Protein AF-A0A5A8DKM3-F1 (afdb_monomer_lite)

Organism: Cafeteria roenbergensis (NCBI:txid33653)

InterPro domains:
  IPR009044 ssDNA-binding transcriptional regulator [G3DSA:2.30.31.10] (1-176)

Foldseek 3Di:
DPDDFDWDDWDWDAFPVQQKIKIKTKGFFDKDWDDDDPPDPDDDIEIDRPGFIWIKIKMFHWDQDPVGTDTDPVPIFIDTGGLVNLVCLLPDDLQDKDKDWDFDDDPVPPDDDDDRQIWMWIWHQDPPPQSWIWTWTDRNPDDIDIGTAHPVRSVVVSVVSVVCNCRRRVVVVVVDPPPDDPDDDDHDDD

Radius of gyration: 20.38 Å; chains: 1; bounding box: 52×37×62 Å

Sequence (190 aa):
MSSEPQNFSAYSIRDTANRSIVQMTVEAPAFAPTPFSKDNGDGPSSIKVSRAGFVQLRIFPVVDTEAGPRADYAVRRNARLYADNIGLIATTPEDEALELKWRVRNPASQGDAGEAVVGRLVMSPSNAGDGTVDMTIDDGTGEALTANIAPHQLFVMKHIMYSALPHITGLGSIFSPPSMGSGSAGFHIA

Structure (mmCIF, N/CA/C/O backbone):
data_AF-A0A5A8DKM3-F1
#
_entry.id   AF-A0A5A8DKM3-F1
#
loop_
_atom_site.group_PDB
_atom_site.id
_atom_site.type_symbol
_atom_site.label_atom_id
_atom_site.label_alt_id
_atom_site.label_comp_id
_atom_site.label_asym_id
_atom_site.label_entity_id
_atom_site.label_seq_id
_atom_site.pdbx_PDB_ins_code
_atom_site.Cartn_x
_atom_site.Cartn_y
_atom_site.Cartn_z
_atom_site.occupancy
_atom_site.B_iso_or_equiv
_atom_site.auth_seq_id
_atom_site.auth_comp_id
_atom_site.auth_asym_id
_atom_site.auth_atom_id
_atom_site.pdbx_PDB_model_num
ATOM 1 N N . MET A 1 1 ? 22.388 -18.444 -11.424 1.00 33.22 1 MET A N 1
ATOM 2 C CA . MET A 1 1 ? 22.354 -17.831 -10.080 1.00 33.22 1 MET A CA 1
ATOM 3 C C . MET A 1 1 ? 21.007 -17.146 -9.941 1.00 33.22 1 MET A C 1
ATOM 5 O O . MET A 1 1 ? 20.735 -16.237 -10.710 1.00 33.22 1 MET A O 1
ATOM 9 N N . SER A 1 2 ? 20.130 -17.657 -9.075 1.00 28.47 2 SER A N 1
ATOM 10 C CA . SER A 1 2 ? 18.842 -17.021 -8.779 1.00 28.47 2 SER A CA 1
ATOM 11 C C . SER A 1 2 ? 19.124 -15.815 -7.890 1.00 28.47 2 SER A C 1
ATOM 13 O O . SER A 1 2 ? 19.421 -15.989 -6.713 1.00 28.47 2 SER A O 1
ATOM 15 N N . SER A 1 3 ? 19.135 -14.609 -8.457 1.00 37.47 3 SER A N 1
ATOM 16 C CA . SER A 1 3 ? 19.186 -13.382 -7.666 1.00 37.47 3 SER A CA 1
ATOM 17 C C . SER A 1 3 ? 17.820 -13.206 -7.013 1.00 37.47 3 SER A C 1
ATOM 19 O O . SER A 1 3 ? 16.865 -12.806 -7.682 1.00 37.47 3 SER A O 1
ATOM 21 N N . GLU A 1 4 ? 17.708 -13.558 -5.733 1.00 36.25 4 GLU A N 1
ATOM 22 C CA . GLU A 1 4 ? 16.546 -13.166 -4.941 1.00 36.25 4 GLU A CA 1
ATOM 23 C C . GLU A 1 4 ? 16.351 -11.646 -5.073 1.00 36.25 4 GLU A C 1
ATOM 25 O O . GLU A 1 4 ? 17.340 -10.901 -5.043 1.00 36.25 4 GLU A O 1
ATOM 30 N N . PRO A 1 5 ? 15.112 -11.166 -5.276 1.00 42.59 5 PRO A N 1
ATOM 31 C CA . PRO A 1 5 ? 14.850 -9.739 -5.332 1.00 42.59 5 PRO A CA 1
ATOM 32 C C . PRO A 1 5 ? 15.329 -9.106 -4.022 1.00 42.59 5 PRO A C 1
ATOM 34 O O . PRO A 1 5 ? 14.852 -9.448 -2.940 1.00 42.59 5 PRO A O 1
ATOM 37 N N . GLN A 1 6 ? 16.307 -8.203 -4.122 1.00 46.31 6 GLN A N 1
ATOM 38 C CA . GLN A 1 6 ? 16.766 -7.409 -2.989 1.00 46.31 6 GLN A CA 1
ATOM 39 C C . GLN A 1 6 ? 15.586 -6.551 -2.525 1.00 46.31 6 GLN A C 1
ATOM 41 O O . GLN A 1 6 ? 15.208 -5.591 -3.195 1.00 46.31 6 GLN A O 1
ATOM 46 N N . ASN A 1 7 ? 14.961 -6.937 -1.413 1.00 47.50 7 ASN A N 1
ATOM 47 C CA . ASN A 1 7 ? 13.926 -6.137 -0.772 1.00 47.50 7 ASN A CA 1
ATOM 48 C C . ASN A 1 7 ? 14.597 -4.895 -0.182 1.00 47.50 7 ASN A C 1
ATOM 50 O O . ASN A 1 7 ? 15.247 -4.966 0.862 1.00 47.50 7 ASN A O 1
ATOM 54 N N . PHE A 1 8 ? 14.450 -3.760 -0.857 1.00 48.62 8 PHE A N 1
ATOM 55 C CA . PHE A 1 8 ? 14.881 -2.476 -0.328 1.00 48.62 8 PHE A CA 1
ATOM 56 C C . PHE A 1 8 ? 13.777 -1.962 0.604 1.00 48.62 8 PHE A C 1
ATOM 58 O O . PHE A 1 8 ? 12.649 -1.730 0.179 1.00 48.62 8 PHE A O 1
ATOM 65 N N . SER A 1 9 ? 14.113 -1.824 1.888 1.00 54.72 9 SER A N 1
ATOM 66 C CA . SER A 1 9 ? 13.314 -1.170 2.935 1.00 54.72 9 SER A CA 1
ATOM 67 C C . SER A 1 9 ? 11.958 -1.819 3.258 1.00 54.72 9 SER A C 1
ATOM 69 O O . SER A 1 9 ? 10.992 -1.723 2.505 1.00 54.72 9 SER A O 1
ATOM 71 N N . ALA A 1 10 ? 11.862 -2.429 4.445 1.00 65.56 10 ALA A N 1
ATOM 72 C CA . ALA A 1 10 ? 10.592 -2.834 5.042 1.00 65.56 10 ALA A CA 1
ATOM 73 C C . ALA A 1 10 ? 10.141 -1.773 6.058 1.00 65.56 10 ALA A C 1
ATOM 75 O O . ALA A 1 10 ? 10.788 -1.587 7.085 1.00 65.56 10 ALA A O 1
ATOM 76 N N . TYR A 1 11 ? 9.037 -1.083 5.775 1.00 78.94 11 TYR A N 1
ATOM 77 C CA . TYR A 1 11 ? 8.369 -0.192 6.730 1.00 78.94 11 TYR A CA 1
ATOM 78 C C . TYR A 1 11 ? 7.122 -0.886 7.275 1.00 78.94 11 TYR A C 1
ATOM 80 O O . TYR A 1 11 ? 6.398 -1.521 6.508 1.00 78.94 11 TYR A O 1
ATOM 88 N N . SER A 1 12 ? 6.894 -0.799 8.588 1.00 84.94 12 SER A N 1
ATOM 89 C CA . SER A 1 12 ? 5.784 -1.471 9.265 1.00 84.94 12 SER A CA 1
ATOM 90 C C . SER A 1 12 ? 5.036 -0.506 10.178 1.00 84.94 12 SER A C 1
ATOM 92 O O . SER A 1 12 ? 5.645 0.135 11.031 1.00 84.94 12 SER A O 1
ATOM 94 N N . ILE A 1 13 ? 3.714 -0.471 10.048 1.00 85.31 13 ILE A N 1
ATOM 95 C CA . ILE A 1 13 ? 2.791 0.235 10.941 1.00 85.31 13 ILE A CA 1
ATOM 96 C C . ILE A 1 13 ? 1.980 -0.803 11.698 1.00 85.31 13 ILE A C 1
ATOM 98 O O . ILE A 1 13 ? 1.520 -1.774 11.102 1.00 85.31 13 ILE A O 1
ATOM 102 N N . ARG A 1 14 ? 1.779 -0.592 12.998 1.00 84.94 14 ARG A N 1
ATOM 103 C CA . ARG A 1 14 ? 0.827 -1.367 13.791 1.00 84.94 14 ARG A CA 1
ATOM 104 C C . ARG A 1 14 ? -0.401 -0.509 14.070 1.00 84.94 14 ARG A C 1
ATOM 106 O O . ARG A 1 14 ? -0.274 0.526 14.715 1.00 84.94 14 ARG A O 1
ATOM 113 N N . ASP A 1 15 ? -1.555 -0.973 13.618 1.00 85.94 15 ASP A N 1
ATOM 114 C CA . ASP A 1 15 ? -2.859 -0.426 13.964 1.00 85.94 15 ASP A CA 1
ATOM 115 C C . ASP A 1 15 ? -3.439 -1.248 15.121 1.00 85.94 15 ASP A C 1
ATOM 117 O O . ASP A 1 15 ? -3.783 -2.426 14.988 1.00 85.94 15 ASP A O 1
ATOM 121 N N . THR A 1 16 ? -3.501 -0.631 16.297 1.00 81.06 16 THR A N 1
ATOM 122 C CA . THR A 1 16 ? -4.059 -1.269 17.489 1.00 81.06 16 THR A CA 1
ATOM 123 C C . THR A 1 16 ? -5.583 -1.325 17.473 1.00 81.06 16 THR A C 1
ATOM 125 O O . THR A 1 16 ? -6.133 -2.208 18.125 1.00 81.06 16 THR A O 1
ATOM 128 N N . ALA A 1 17 ? -6.257 -0.423 16.751 1.00 82.19 17 ALA A N 1
ATOM 129 C CA . ALA A 1 17 ? -7.715 -0.340 16.724 1.00 82.19 17 ALA A CA 1
ATOM 130 C C . ALA A 1 17 ? -8.316 -1.490 15.906 1.00 82.19 17 ALA A C 1
ATOM 132 O O . ALA A 1 17 ? -9.119 -2.252 16.440 1.00 82.19 17 ALA A O 1
ATOM 133 N N . ASN A 1 18 ? -7.852 -1.701 14.669 1.00 82.19 18 ASN A N 1
ATOM 134 C CA . ASN A 1 18 ? -8.305 -2.843 13.859 1.00 82.19 18 ASN A CA 1
ATOM 135 C C . ASN A 1 18 ? -7.478 -4.108 14.060 1.00 82.19 18 ASN A C 1
ATOM 137 O O . ASN A 1 18 ? -7.676 -5.092 13.346 1.00 82.19 18 ASN A O 1
ATOM 141 N N . ARG A 1 19 ? -6.528 -4.093 15.004 1.00 89.75 19 ARG A N 1
ATOM 142 C CA . ARG A 1 19 ? -5.602 -5.204 15.237 1.00 89.75 19 ARG A CA 1
ATOM 143 C C . ARG A 1 19 ? -4.949 -5.650 13.926 1.00 89.75 19 ARG A C 1
ATOM 145 O O . ARG A 1 19 ? -5.007 -6.824 13.567 1.00 89.75 19 ARG A O 1
ATOM 152 N N . SER A 1 20 ? -4.326 -4.722 13.210 1.00 90.88 20 SER A N 1
ATOM 153 C CA . SER A 1 20 ? -3.687 -5.007 11.928 1.00 90.88 20 SER A CA 1
ATOM 154 C C . SER A 1 20 ? -2.266 -4.454 11.861 1.00 90.88 20 SER A C 1
ATOM 156 O O . SER A 1 20 ? -1.841 -3.611 12.654 1.00 90.88 20 SER A O 1
ATOM 158 N N . ILE A 1 21 ? -1.469 -5.009 10.953 1.00 90.69 21 ILE A N 1
ATOM 159 C CA . ILE A 1 21 ? -0.126 -4.528 10.638 1.00 90.69 21 ILE A CA 1
ATOM 160 C C . ILE A 1 21 ? -0.078 -4.226 9.150 1.00 90.69 21 ILE A C 1
ATOM 162 O O . ILE A 1 21 ? -0.395 -5.091 8.335 1.00 90.69 21 ILE A O 1
ATOM 166 N N . VAL A 1 22 ? 0.360 -3.021 8.800 1.00 91.44 22 VAL A N 1
ATOM 167 C CA . VAL A 1 22 ? 0.645 -2.646 7.415 1.00 91.44 22 VAL A CA 1
ATOM 168 C C . VAL A 1 22 ? 2.136 -2.750 7.184 1.00 91.44 22 VAL A C 1
ATOM 170 O O . VAL A 1 22 ? 2.914 -2.122 7.895 1.00 91.44 22 VAL A O 1
ATOM 173 N N . GLN A 1 23 ? 2.538 -3.520 6.182 1.00 92.12 23 GLN A N 1
ATOM 174 C CA . GLN A 1 23 ? 3.922 -3.621 5.748 1.00 92.12 23 GLN A CA 1
ATOM 175 C C . GLN A 1 23 ? 4.065 -3.111 4.321 1.00 92.12 23 GLN A C 1
ATOM 177 O O . GLN A 1 23 ? 3.286 -3.466 3.439 1.00 92.12 23 GLN A O 1
ATOM 182 N N . MET A 1 24 ? 5.121 -2.346 4.083 1.00 92.31 24 MET A N 1
ATOM 183 C CA . MET A 1 24 ? 5.514 -1.874 2.765 1.00 92.31 24 MET A CA 1
ATOM 184 C C . MET A 1 24 ? 6.911 -2.386 2.423 1.00 92.31 24 MET A C 1
ATOM 186 O O . MET A 1 24 ? 7.816 -2.275 3.248 1.00 92.31 24 MET A O 1
ATOM 190 N N . THR A 1 25 ? 7.086 -2.940 1.224 1.00 90.50 25 THR A N 1
ATOM 191 C CA . THR A 1 25 ? 8.388 -3.393 0.697 1.00 90.50 25 THR A CA 1
ATOM 192 C C . THR A 1 25 ? 8.584 -2.919 -0.737 1.00 90.50 25 THR A C 1
ATOM 194 O O . THR A 1 25 ? 7.642 -3.011 -1.524 1.00 90.50 25 THR A O 1
ATOM 197 N N . VAL A 1 26 ? 9.786 -2.468 -1.101 1.00 86.06 26 VAL A N 1
ATOM 198 C CA . VAL A 1 26 ? 10.112 -2.057 -2.477 1.00 86.06 26 VAL A CA 1
ATOM 199 C C . VAL A 1 26 ? 10.776 -3.208 -3.231 1.00 86.06 26 VAL A C 1
ATOM 201 O O . VAL A 1 26 ? 11.785 -3.753 -2.781 1.00 86.06 26 VAL A O 1
ATOM 204 N N . GLU A 1 27 ? 10.227 -3.552 -4.395 1.00 86.06 27 GLU A N 1
ATOM 205 C CA . GLU A 1 27 ? 10.804 -4.522 -5.323 1.00 86.06 27 GLU A CA 1
ATOM 206 C C . GLU A 1 27 ? 11.471 -3.794 -6.495 1.00 86.06 27 GLU A C 1
ATOM 208 O O . GLU A 1 27 ? 10.841 -3.001 -7.201 1.00 86.06 27 GLU A O 1
ATOM 213 N N . ALA A 1 28 ? 12.759 -4.070 -6.697 1.00 77.69 28 ALA A N 1
ATOM 214 C CA . ALA A 1 28 ? 13.549 -3.499 -7.780 1.00 77.69 28 ALA A CA 1
ATOM 215 C C . ALA A 1 28 ? 13.095 -4.013 -9.166 1.00 77.69 28 ALA A C 1
ATOM 217 O O . ALA A 1 28 ? 12.565 -5.126 -9.284 1.00 77.69 28 ALA A O 1
ATOM 218 N N . PRO A 1 29 ? 13.324 -3.234 -10.238 1.00 79.38 29 PRO A N 1
ATOM 219 C CA . PRO A 1 29 ? 13.073 -3.684 -11.598 1.00 79.38 29 PRO A CA 1
ATOM 220 C C . PRO A 1 29 ? 13.967 -4.874 -11.950 1.00 79.38 29 PRO A C 1
ATOM 222 O O . PRO A 1 29 ? 15.092 -5.005 -11.466 1.00 79.38 29 PRO A O 1
ATOM 225 N N . ALA A 1 30 ? 13.464 -5.738 -12.829 1.00 76.62 30 ALA A N 1
ATOM 226 C CA . ALA A 1 30 ? 14.282 -6.780 -13.432 1.00 76.62 30 ALA A CA 1
ATOM 227 C C . ALA A 1 30 ? 14.951 -6.233 -14.697 1.00 76.62 30 ALA A C 1
ATOM 229 O O . ALA A 1 30 ? 14.329 -5.512 -15.481 1.00 76.62 30 ALA A O 1
ATOM 230 N N . PHE A 1 31 ? 16.207 -6.615 -14.908 1.00 71.81 31 PHE A N 1
ATOM 231 C CA . PHE A 1 31 ? 16.991 -6.251 -16.082 1.00 71.81 31 PHE A CA 1
ATOM 232 C C . PHE A 1 31 ? 17.330 -7.508 -16.877 1.00 71.81 31 PHE A C 1
ATOM 234 O O . PHE A 1 31 ? 17.664 -8.540 -16.295 1.00 71.81 31 PHE A O 1
ATOM 241 N N . ALA A 1 32 ? 17.248 -7.428 -18.202 1.00 68.31 32 ALA A N 1
ATOM 242 C CA . ALA A 1 32 ? 17.682 -8.499 -19.089 1.00 68.31 32 ALA A CA 1
ATOM 243 C C . ALA A 1 32 ? 18.785 -7.995 -20.032 1.00 68.31 32 ALA A C 1
ATOM 245 O O . ALA A 1 32 ? 18.692 -6.868 -20.539 1.00 68.31 32 ALA A O 1
ATOM 246 N N . PRO A 1 33 ? 19.818 -8.814 -20.296 1.00 61.59 33 PRO A N 1
ATOM 247 C CA . PRO A 1 33 ? 20.769 -8.517 -21.353 1.00 61.59 33 PRO A CA 1
ATOM 248 C C . PRO A 1 33 ? 20.050 -8.569 -22.704 1.00 61.59 33 PRO A C 1
ATOM 250 O O . PRO A 1 33 ? 19.247 -9.470 -22.958 1.00 61.59 33 PRO A O 1
ATOM 253 N N . THR A 1 34 ? 20.346 -7.619 -23.588 1.00 60.22 34 THR A N 1
ATOM 254 C CA . THR A 1 34 ? 19.953 -7.762 -24.995 1.00 60.22 34 THR A CA 1
ATOM 255 C C . THR A 1 34 ? 20.937 -8.692 -25.703 1.00 60.22 34 THR A C 1
ATOM 257 O O . THR A 1 34 ? 22.146 -8.489 -25.575 1.00 60.22 34 THR A O 1
ATOM 260 N N . PRO A 1 35 ? 20.462 -9.737 -26.411 1.00 54.72 35 PRO A N 1
ATOM 261 C CA . PRO A 1 35 ? 21.358 -10.626 -27.133 1.00 54.72 35 PRO A CA 1
ATOM 262 C C . PRO A 1 35 ? 22.114 -9.860 -28.222 1.00 54.72 35 PRO A C 1
ATOM 264 O O . PRO A 1 35 ? 21.546 -9.008 -28.905 1.00 54.72 35 PRO A O 1
ATOM 267 N N . PHE A 1 36 ? 23.395 -10.192 -28.385 1.00 56.53 36 PHE A N 1
ATOM 268 C CA . PHE A 1 36 ? 24.223 -9.702 -29.482 1.00 56.53 36 PHE A CA 1
ATOM 269 C C . PHE A 1 36 ? 23.590 -10.095 -30.822 1.00 56.53 36 PHE A C 1
ATOM 271 O O . PHE A 1 36 ? 23.374 -11.282 -31.077 1.00 56.53 36 PHE A O 1
ATOM 278 N N . SER A 1 37 ? 23.333 -9.120 -31.693 1.00 48.59 37 SER A N 1
ATOM 279 C CA . SER A 1 37 ? 23.155 -9.410 -33.115 1.00 48.59 37 SER A CA 1
ATOM 280 C C . SER A 1 37 ? 24.543 -9.510 -33.741 1.00 48.59 37 SER A C 1
ATOM 282 O O . SER A 1 37 ? 25.290 -8.537 -33.720 1.00 48.59 37 SER A O 1
ATOM 284 N N . LYS A 1 38 ? 24.905 -10.685 -34.268 1.00 50.66 38 LYS A N 1
ATOM 285 C CA . LYS A 1 38 ? 26.189 -10.902 -34.960 1.00 50.66 38 LYS A CA 1
ATOM 286 C C . LYS A 1 38 ? 26.267 -10.206 -36.326 1.00 50.66 38 LYS A C 1
ATOM 288 O O . LYS A 1 38 ? 27.343 -10.176 -36.912 1.00 50.66 38 LYS A O 1
ATOM 293 N N . ASP A 1 39 ? 25.161 -9.644 -36.811 1.00 55.00 39 ASP A N 1
ATOM 294 C CA . ASP A 1 39 ? 25.061 -9.158 -38.190 1.00 55.00 39 ASP A CA 1
ATOM 295 C C . ASP A 1 39 ? 25.481 -7.687 -38.364 1.00 55.00 39 ASP A C 1
ATOM 297 O O . ASP A 1 39 ? 25.683 -7.247 -39.491 1.00 55.00 39 ASP A O 1
ATOM 301 N N . ASN A 1 40 ? 25.682 -6.933 -37.276 1.00 45.06 40 ASN A N 1
ATOM 302 C CA . ASN A 1 40 ? 26.147 -5.542 -37.313 1.00 45.06 40 ASN A CA 1
ATOM 303 C C . ASN A 1 40 ? 27.328 -5.382 -36.345 1.00 45.06 40 ASN A C 1
ATOM 305 O O . ASN A 1 40 ? 27.134 -5.497 -35.139 1.00 45.06 40 ASN A O 1
ATOM 309 N N . GLY A 1 41 ? 28.531 -5.157 -36.885 1.00 45.66 41 GLY A N 1
ATOM 310 C CA . GLY A 1 41 ? 29.814 -5.165 -36.172 1.00 45.66 41 GLY A CA 1
ATOM 311 C C . GLY A 1 41 ? 29.818 -4.535 -34.772 1.00 45.66 41 GLY A C 1
ATOM 312 O O . GLY A 1 41 ? 29.208 -3.493 -34.550 1.00 45.66 41 GLY A O 1
ATOM 313 N N . ASP A 1 42 ? 30.520 -5.215 -33.861 1.00 50.41 42 ASP A N 1
ATOM 314 C CA . ASP A 1 42 ? 30.843 -4.879 -32.466 1.00 50.41 42 ASP A CA 1
ATOM 315 C C . ASP A 1 42 ? 30.286 -3.544 -31.933 1.00 50.41 42 ASP A C 1
ATOM 317 O O . ASP A 1 42 ? 30.967 -2.518 -31.885 1.00 50.41 42 ASP A O 1
ATOM 321 N N . GLY A 1 43 ? 29.035 -3.589 -31.466 1.00 49.62 43 GLY A N 1
ATOM 322 C CA . GLY A 1 43 ? 28.437 -2.581 -30.590 1.00 49.62 43 GLY A CA 1
ATOM 323 C C . GLY A 1 43 ? 28.354 -3.083 -29.140 1.00 49.62 43 GLY A C 1
ATOM 324 O O . GLY A 1 43 ? 28.241 -4.292 -28.916 1.00 49.62 43 GLY A O 1
ATOM 325 N N . PRO A 1 44 ? 28.403 -2.193 -28.130 1.00 50.50 44 PRO A N 1
ATOM 326 C CA . PRO A 1 44 ? 28.363 -2.605 -26.730 1.00 50.50 44 PRO A CA 1
ATOM 327 C C . PRO A 1 44 ? 27.030 -3.280 -26.372 1.00 50.50 44 PRO A C 1
ATOM 329 O O . PRO A 1 44 ? 25.959 -2.855 -26.807 1.00 50.50 44 PRO A O 1
ATOM 332 N N . SER A 1 45 ? 27.087 -4.318 -25.533 1.00 55.34 45 SER A N 1
ATOM 333 C CA . SER A 1 45 ? 25.901 -4.975 -24.975 1.00 55.34 45 SER A CA 1
ATOM 334 C C . SER A 1 45 ? 25.040 -3.968 -24.206 1.00 55.34 45 SER A C 1
ATOM 336 O O . SER A 1 45 ? 25.529 -3.353 -23.258 1.00 55.34 45 SER A O 1
ATOM 338 N N . SER A 1 46 ? 23.762 -3.821 -24.572 1.00 63.66 46 SER A N 1
ATOM 339 C CA . SER A 1 46 ? 22.826 -2.958 -23.838 1.00 63.66 46 SER A CA 1
ATOM 340 C C . SER A 1 46 ? 22.019 -3.754 -22.804 1.00 63.66 46 SER A C 1
ATOM 342 O O . SER A 1 46 ? 21.684 -4.928 -23.011 1.00 63.66 46 SER A O 1
ATOM 344 N N . ILE A 1 47 ? 21.694 -3.118 -21.680 1.00 64.81 47 ILE A N 1
ATOM 345 C CA . ILE A 1 47 ? 20.811 -3.670 -20.649 1.00 64.81 47 ILE A CA 1
ATOM 346 C C . ILE A 1 47 ? 19.451 -2.988 -20.795 1.00 64.81 47 ILE A C 1
ATOM 348 O O . ILE A 1 47 ? 19.378 -1.761 -20.828 1.00 64.81 47 ILE A O 1
ATOM 352 N N . LYS A 1 48 ? 18.373 -3.775 -20.868 1.00 69.81 48 LYS A N 1
ATOM 353 C CA . LYS A 1 48 ? 16.999 -3.255 -20.896 1.00 69.81 48 LYS A CA 1
ATOM 354 C C . LYS A 1 48 ? 16.253 -3.659 -19.632 1.00 69.81 48 LYS A C 1
ATOM 356 O O . LYS A 1 48 ? 16.431 -4.768 -19.125 1.00 69.81 48 LYS A O 1
ATOM 361 N N . VAL A 1 49 ? 15.392 -2.768 -19.145 1.00 69.50 49 VAL A N 1
ATOM 362 C CA . VAL A 1 49 ? 14.420 -3.101 -18.098 1.00 69.50 49 VAL A CA 1
ATOM 363 C C . VAL A 1 49 ? 13.444 -4.121 -18.686 1.00 69.50 49 VAL A C 1
ATOM 365 O O . VAL A 1 49 ? 12.728 -3.822 -19.637 1.00 69.50 49 VAL A O 1
ATOM 368 N N . SER A 1 50 ? 13.442 -5.342 -18.156 1.00 76.56 50 SER A N 1
ATOM 369 C CA . SER A 1 50 ? 12.555 -6.426 -18.597 1.00 76.56 50 SER A CA 1
ATOM 370 C C . SER A 1 50 ? 11.238 -6.451 -17.824 1.00 76.56 50 SER A C 1
ATOM 372 O O . SER A 1 50 ? 10.242 -6.983 -18.312 1.00 76.56 50 SER A O 1
ATOM 374 N N . ARG A 1 51 ? 11.221 -5.860 -16.624 1.00 81.06 51 ARG A N 1
ATOM 375 C CA . ARG A 1 51 ? 10.027 -5.675 -15.796 1.00 81.06 51 ARG A CA 1
ATOM 376 C C . ARG A 1 51 ? 10.230 -4.479 -14.871 1.00 81.06 51 ARG A C 1
ATOM 378 O O . ARG A 1 51 ? 11.252 -4.413 -14.191 1.00 81.06 51 ARG A O 1
ATOM 385 N N . ALA A 1 52 ? 9.247 -3.584 -14.807 1.00 81.19 52 ALA A N 1
ATOM 386 C CA . ALA A 1 52 ? 9.243 -2.501 -13.828 1.00 81.19 52 ALA A CA 1
ATOM 387 C C . ALA A 1 52 ? 9.223 -3.051 -12.391 1.00 81.19 52 ALA A C 1
ATOM 389 O O . ALA A 1 52 ? 8.616 -4.092 -12.118 1.00 81.19 52 ALA A O 1
ATOM 390 N N . GLY A 1 53 ? 9.881 -2.343 -11.477 1.00 88.00 53 GLY A N 1
ATOM 391 C CA . GLY A 1 53 ? 9.729 -2.573 -10.047 1.00 88.00 53 GLY A CA 1
ATOM 392 C C . GLY A 1 53 ? 8.358 -2.110 -9.553 1.00 88.00 53 GLY A C 1
ATOM 393 O O . GLY A 1 53 ? 7.568 -1.530 -10.301 1.00 88.00 53 GLY A O 1
ATOM 394 N N . PHE A 1 54 ? 8.078 -2.342 -8.278 1.00 91.00 54 PHE A N 1
ATOM 395 C CA . PHE A 1 54 ? 6.845 -1.889 -7.635 1.00 91.00 54 PHE A CA 1
ATOM 396 C C . PHE A 1 54 ? 7.027 -1.767 -6.124 1.00 91.00 54 PHE A C 1
ATOM 398 O O . PHE A 1 54 ? 7.958 -2.322 -5.541 1.00 91.00 54 PHE A O 1
ATOM 405 N N . VAL A 1 55 ? 6.102 -1.070 -5.474 1.00 91.44 55 VAL A N 1
ATOM 406 C CA . VAL A 1 55 ? 5.947 -1.098 -4.019 1.00 91.44 55 VAL A CA 1
ATOM 407 C C . VAL A 1 55 ? 4.862 -2.111 -3.674 1.00 91.44 55 VAL A C 1
ATOM 409 O O . VAL A 1 55 ? 3.749 -2.032 -4.185 1.00 91.44 55 VAL A O 1
ATOM 412 N N . GLN A 1 56 ? 5.164 -3.079 -2.814 1.00 92.56 56 GLN A N 1
ATOM 413 C CA . GLN A 1 56 ? 4.165 -4.002 -2.287 1.00 92.56 56 GLN A CA 1
ATOM 414 C C . GLN A 1 56 ? 3.684 -3.528 -0.921 1.00 92.56 56 GLN A C 1
ATOM 416 O O . GLN A 1 56 ? 4.463 -3.502 0.032 1.00 92.56 56 GLN A O 1
ATOM 421 N N . LEU A 1 57 ? 2.394 -3.220 -0.831 1.00 93.56 57 LEU A N 1
ATOM 422 C CA . LEU A 1 57 ? 1.685 -3.045 0.429 1.00 93.56 57 LEU A CA 1
ATOM 423 C C . LEU A 1 57 ? 1.050 -4.364 0.851 1.00 93.56 57 LEU A C 1
ATOM 425 O O . LEU A 1 57 ? 0.524 -5.110 0.019 1.00 93.56 57 LEU A O 1
ATOM 429 N N . ARG A 1 58 ? 1.103 -4.650 2.149 1.00 93.81 58 ARG A N 1
ATOM 430 C CA . ARG A 1 58 ? 0.473 -5.818 2.756 1.00 93.81 58 ARG A CA 1
ATOM 431 C C . ARG A 1 58 ? -0.231 -5.419 4.039 1.00 93.81 58 ARG A C 1
ATOM 433 O O . ARG A 1 58 ? 0.384 -4.745 4.859 1.00 93.81 58 ARG A O 1
ATOM 440 N N . ILE A 1 59 ? -1.465 -5.871 4.226 1.00 94.94 59 ILE A N 1
ATOM 441 C CA . ILE A 1 59 ? -2.157 -5.790 5.517 1.00 94.94 59 ILE A CA 1
ATOM 442 C C . ILE A 1 59 ? -2.232 -7.199 6.098 1.00 94.94 59 ILE A C 1
ATOM 444 O O . ILE A 1 59 ? -2.597 -8.144 5.397 1.00 94.94 59 ILE A O 1
ATOM 448 N N . PHE A 1 60 ? -1.861 -7.329 7.368 1.00 93.81 60 PHE A N 1
ATOM 449 C CA . PHE A 1 60 ? -1.934 -8.559 8.151 1.00 93.81 60 PHE A CA 1
ATOM 450 C C . PHE A 1 60 ? -2.893 -8.361 9.322 1.00 93.81 60 PHE A C 1
ATOM 452 O O . PHE A 1 60 ? -2.758 -7.350 10.016 1.00 93.81 60 PHE A O 1
ATOM 459 N N . PRO A 1 61 ? -3.798 -9.307 9.611 1.00 93.62 61 PRO A N 1
ATOM 460 C CA . PRO A 1 61 ? -4.504 -9.306 10.881 1.00 93.62 61 PRO A CA 1
ATOM 461 C C . PRO A 1 61 ? -3.552 -9.718 12.014 1.00 93.62 61 PRO A C 1
ATOM 463 O O . PRO A 1 61 ? -2.558 -10.417 11.800 1.00 93.62 61 PRO A O 1
ATOM 466 N N . VAL A 1 62 ? -3.837 -9.267 13.233 1.00 92.25 62 VAL A N 1
ATOM 467 C CA . VAL A 1 62 ? -3.060 -9.578 14.436 1.00 92.25 62 VAL A CA 1
ATOM 468 C C . VAL A 1 62 ? -3.815 -10.592 15.279 1.00 92.25 62 VAL A C 1
ATOM 470 O O . VAL A 1 62 ? -4.841 -10.278 15.887 1.00 92.25 62 VAL A O 1
ATOM 473 N N . VAL A 1 63 ? -3.245 -11.786 15.384 1.00 92.12 63 VAL A N 1
ATOM 474 C CA . VAL A 1 63 ? -3.754 -12.890 16.199 1.00 92.12 63 VAL A CA 1
ATOM 475 C C . VAL A 1 63 ? -3.042 -12.946 17.544 1.00 92.12 63 VAL A C 1
ATOM 477 O O . VAL A 1 63 ? -1.852 -12.637 17.653 1.00 92.12 63 VAL A O 1
ATOM 480 N N . ASP A 1 64 ? -3.777 -13.341 18.578 1.00 90.62 64 ASP A N 1
ATOM 481 C CA . ASP A 1 64 ? -3.203 -13.590 19.895 1.00 90.62 64 ASP A CA 1
ATOM 482 C C . ASP A 1 64 ? -2.554 -14.973 19.910 1.00 90.62 64 ASP A C 1
ATOM 484 O O . ASP A 1 64 ? -3.168 -15.976 19.555 1.00 90.62 64 ASP A O 1
ATOM 488 N N . THR A 1 65 ? -1.287 -15.016 20.309 1.00 87.12 65 THR A N 1
ATOM 489 C CA . THR A 1 65 ? -0.551 -16.261 20.545 1.00 87.12 65 THR A CA 1
ATOM 490 C C . THR A 1 65 ? -0.131 -16.316 22.008 1.00 87.12 65 THR A C 1
ATOM 492 O O . THR A 1 65 ? -0.125 -15.290 22.688 1.00 87.12 65 THR A O 1
ATOM 495 N N . GLU A 1 66 ? 0.290 -17.481 22.499 1.00 86.69 66 GLU A N 1
ATOM 496 C CA . GLU A 1 66 ? 0.832 -17.612 23.862 1.00 86.69 66 GLU A CA 1
ATOM 497 C C . GLU A 1 66 ? 2.039 -16.686 24.109 1.00 86.69 66 GLU A C 1
ATOM 499 O O . GLU A 1 66 ? 2.253 -16.213 25.221 1.00 86.69 66 GLU A O 1
ATOM 504 N N . ALA A 1 67 ? 2.795 -16.359 23.055 1.00 85.19 67 ALA A N 1
ATOM 505 C CA . ALA A 1 67 ? 3.914 -15.417 23.091 1.00 85.19 67 ALA A CA 1
ATOM 506 C C . ALA A 1 67 ? 3.496 -13.945 22.874 1.00 85.19 67 ALA A C 1
ATOM 508 O O . ALA A 1 67 ? 4.357 -13.086 22.673 1.00 85.19 67 ALA A O 1
ATOM 509 N N . GLY A 1 68 ? 2.192 -13.652 22.867 1.00 85.38 68 GLY A N 1
ATOM 510 C CA . GLY A 1 68 ? 1.617 -12.329 22.632 1.00 85.38 68 GLY A CA 1
ATOM 511 C C . GLY A 1 68 ? 1.080 -12.106 21.209 1.00 85.38 68 GLY A C 1
ATOM 512 O O . GLY A 1 68 ? 1.090 -13.017 20.375 1.00 85.38 68 GLY A O 1
ATOM 513 N N . PRO A 1 69 ? 0.589 -10.890 20.910 1.00 86.00 69 PRO A N 1
ATOM 514 C CA . PRO A 1 69 ? -0.048 -10.572 19.634 1.00 86.00 69 PRO A CA 1
ATOM 515 C C . PRO A 1 69 ? 0.963 -10.555 18.477 1.00 86.00 69 PRO A C 1
ATOM 517 O O . PRO A 1 69 ? 1.951 -9.812 18.522 1.00 86.00 69 PRO A O 1
ATOM 520 N N . ARG A 1 70 ? 0.696 -11.324 17.414 1.00 86.44 70 ARG A N 1
ATOM 521 C CA . ARG A 1 70 ? 1.559 -11.484 16.226 1.00 86.44 70 ARG A CA 1
ATOM 522 C C . ARG A 1 70 ? 0.774 -11.325 14.924 1.00 86.44 70 ARG A C 1
ATOM 524 O O . ARG A 1 70 ? -0.431 -11.536 14.898 1.00 86.44 70 ARG A O 1
ATOM 531 N N . ALA A 1 71 ? 1.465 -10.946 13.848 1.00 88.19 71 ALA A N 1
ATOM 532 C CA . ALA A 1 71 ? 0.878 -10.918 12.511 1.00 88.19 71 ALA A CA 1
ATOM 533 C C . ALA A 1 71 ? 0.534 -12.340 12.048 1.00 88.19 71 ALA A C 1
ATOM 535 O O . ALA A 1 71 ? 1.381 -13.234 12.116 1.00 88.19 71 ALA A O 1
ATOM 536 N N . ASP A 1 72 ? -0.672 -12.529 11.526 1.00 91.50 72 ASP A N 1
ATOM 537 C CA . ASP A 1 72 ? -1.027 -13.731 10.784 1.00 91.50 72 ASP A CA 1
ATOM 538 C C . ASP A 1 72 ? -0.608 -13.572 9.317 1.00 91.50 72 ASP A C 1
ATOM 540 O O . ASP A 1 72 ? -1.282 -12.953 8.489 1.00 91.50 72 ASP A O 1
ATOM 544 N N . TYR A 1 73 ? 0.554 -14.137 8.991 1.00 87.50 73 TYR A N 1
ATOM 545 C CA . TYR A 1 73 ? 1.124 -14.083 7.647 1.00 87.50 73 TYR A CA 1
ATOM 546 C C . TYR A 1 73 ? 0.336 -14.897 6.610 1.00 87.50 73 TYR A C 1
ATOM 548 O O . TYR A 1 73 ? 0.524 -14.666 5.407 1.00 87.50 73 TYR A O 1
ATOM 556 N N . ALA A 1 74 ? -0.524 -15.829 7.040 1.00 88.06 74 ALA A N 1
ATOM 557 C CA . ALA A 1 74 ? -1.301 -16.683 6.147 1.00 88.06 74 ALA A CA 1
ATOM 558 C C . ALA A 1 74 ? -2.508 -15.947 5.548 1.00 88.06 74 ALA A C 1
ATOM 560 O O . ALA A 1 74 ? -2.861 -16.202 4.400 1.00 88.06 74 ALA A O 1
ATOM 561 N N . VAL A 1 75 ? -3.087 -14.989 6.280 1.00 90.00 75 VAL A N 1
ATOM 562 C CA . VAL A 1 75 ? -4.345 -14.308 5.908 1.00 90.00 75 VAL A CA 1
ATOM 563 C C . VAL A 1 75 ? -4.111 -12.907 5.318 1.00 90.00 75 VAL A C 1
ATOM 565 O O . VAL A 1 75 ? -5.032 -12.113 5.170 1.00 90.00 75 VAL A O 1
ATOM 568 N N . ARG A 1 76 ? -2.879 -12.582 4.922 1.00 92.50 76 ARG A N 1
ATOM 569 C CA . ARG A 1 76 ? -2.517 -11.253 4.398 1.00 92.50 76 ARG A CA 1
ATOM 570 C C . ARG A 1 76 ? -3.276 -10.852 3.124 1.00 92.50 76 ARG A C 1
ATOM 572 O O . ARG A 1 76 ? -3.580 -11.702 2.287 1.00 92.50 76 ARG A O 1
ATOM 579 N N . ARG A 1 77 ? -3.462 -9.545 2.922 1.00 93.81 77 ARG A N 1
ATOM 580 C CA . ARG A 1 77 ? -3.915 -8.953 1.647 1.00 93.81 77 ARG A CA 1
ATOM 581 C C . ARG A 1 77 ? -2.825 -8.112 1.021 1.00 93.81 77 ARG A C 1
ATOM 583 O O . ARG A 1 77 ? -2.092 -7.441 1.742 1.00 93.81 77 ARG A O 1
ATOM 590 N N . ASN A 1 78 ? -2.693 -8.170 -0.301 1.00 92.12 78 ASN A N 1
ATOM 591 C CA . ASN A 1 78 ? -1.572 -7.573 -1.023 1.00 92.12 78 ASN A CA 1
ATOM 592 C C . ASN A 1 78 ? -2.042 -6.563 -2.073 1.00 92.12 78 ASN A C 1
ATOM 594 O O . ASN A 1 78 ? -2.890 -6.877 -2.899 1.00 92.12 78 ASN A O 1
ATOM 598 N N . ALA A 1 79 ? -1.389 -5.405 -2.129 1.00 93.19 79 ALA A N 1
ATOM 599 C CA . ALA A 1 79 ? -1.493 -4.478 -3.250 1.00 93.19 79 ALA A CA 1
ATOM 600 C C . ALA A 1 79 ? -0.103 -4.242 -3.845 1.00 93.19 79 ALA A C 1
ATOM 602 O O . ALA A 1 79 ? 0.867 -4.019 -3.117 1.00 93.19 79 ALA A O 1
ATOM 603 N N . ARG A 1 80 ? 0.006 -4.309 -5.175 1.00 92.12 80 ARG A N 1
ATOM 604 C CA . ARG A 1 80 ? 1.221 -3.931 -5.908 1.00 92.12 80 ARG A CA 1
ATOM 605 C C . ARG A 1 80 ? 0.993 -2.567 -6.533 1.00 92.12 80 ARG A C 1
ATOM 607 O O . ARG A 1 80 ? 0.082 -2.418 -7.338 1.00 92.12 80 ARG A O 1
ATOM 614 N N . LEU A 1 81 ? 1.820 -1.607 -6.151 1.00 92.31 81 LEU A N 1
ATOM 615 C CA . LEU A 1 81 ? 1.748 -0.228 -6.598 1.00 92.31 81 LEU A CA 1
ATOM 616 C C . LEU A 1 81 ? 2.887 0.046 -7.570 1.00 92.31 81 LEU A C 1
ATOM 618 O O . LEU A 1 81 ? 4.064 0.005 -7.200 1.00 92.31 81 LEU A O 1
ATOM 622 N N . TYR A 1 82 ? 2.521 0.315 -8.815 1.00 91.38 82 TYR A N 1
ATOM 623 C CA . TYR A 1 82 ? 3.447 0.754 -9.848 1.00 91.38 82 TYR A CA 1
ATOM 624 C C . TYR A 1 82 ? 3.606 2.281 -9.811 1.00 91.38 82 TYR A C 1
ATOM 626 O O . TYR A 1 82 ? 2.984 2.973 -9.003 1.00 91.38 82 TYR A O 1
ATOM 634 N N . ALA A 1 83 ? 4.497 2.814 -10.648 1.00 90.19 83 ALA A N 1
ATOM 635 C CA . ALA A 1 83 ? 4.861 4.231 -10.622 1.00 90.19 83 ALA A CA 1
ATOM 636 C C . ALA A 1 83 ? 3.656 5.175 -10.806 1.00 90.19 83 ALA A C 1
ATOM 638 O O . ALA A 1 83 ? 3.581 6.211 -10.150 1.00 90.19 83 ALA A O 1
ATOM 639 N N . ASP A 1 84 ? 2.693 4.795 -11.645 1.00 89.69 84 ASP A N 1
ATOM 640 C CA . ASP A 1 84 ? 1.430 5.507 -11.858 1.00 89.69 84 ASP A CA 1
ATOM 641 C C . ASP A 1 84 ? 0.543 5.502 -10.603 1.00 89.69 84 ASP A C 1
ATOM 643 O O . ASP A 1 84 ? 0.045 6.548 -10.190 1.00 89.69 84 ASP A O 1
ATOM 647 N N . ASN A 1 85 ? 0.404 4.351 -9.940 1.00 93.88 85 ASN A N 1
ATOM 648 C CA . ASN A 1 85 ? -0.335 4.226 -8.683 1.00 93.88 85 ASN A CA 1
ATOM 649 C C . ASN A 1 85 ? 0.277 5.094 -7.581 1.00 93.88 85 ASN A C 1
ATOM 651 O O . ASN A 1 85 ? -0.445 5.758 -6.842 1.00 93.88 85 ASN A O 1
ATOM 655 N N . ILE A 1 86 ? 1.608 5.106 -7.487 1.00 92.62 86 ILE A N 1
ATOM 656 C CA . ILE A 1 86 ? 2.338 5.939 -6.528 1.00 92.62 86 ILE A CA 1
ATOM 657 C C . ILE A 1 86 ? 2.129 7.421 -6.837 1.00 92.62 86 ILE A C 1
ATOM 659 O O . ILE A 1 86 ? 1.910 8.198 -5.913 1.00 92.62 86 ILE A O 1
ATOM 663 N N . GLY A 1 87 ? 2.154 7.809 -8.116 1.00 90.44 87 GLY A N 1
ATOM 664 C CA . GLY A 1 87 ? 1.848 9.175 -8.539 1.00 90.44 87 GLY A CA 1
ATOM 665 C C . GLY A 1 87 ? 0.455 9.620 -8.094 1.00 90.44 87 GLY A C 1
ATOM 666 O O . GLY A 1 87 ? 0.316 10.707 -7.536 1.00 90.44 87 GLY A O 1
ATOM 667 N N . LEU A 1 88 ? -0.555 8.759 -8.257 1.00 92.75 88 LEU A N 1
ATOM 668 C CA . LEU A 1 88 ? -1.913 9.019 -7.767 1.00 92.75 88 LEU A CA 1
ATOM 669 C C . LEU A 1 88 ? -1.935 9.166 -6.240 1.00 92.75 88 LEU A C 1
ATOM 671 O O . LEU A 1 88 ? -2.335 10.209 -5.745 1.00 92.75 88 LEU A O 1
ATOM 675 N N . ILE A 1 89 ? -1.406 8.197 -5.486 1.00 92.88 89 ILE A N 1
ATOM 676 C CA . ILE A 1 89 ? -1.380 8.247 -4.009 1.00 92.88 89 ILE A CA 1
ATOM 677 C C . ILE A 1 89 ? -0.649 9.493 -3.484 1.00 92.88 89 ILE A C 1
ATOM 679 O O . ILE A 1 89 ? -1.072 10.100 -2.499 1.00 92.88 89 ILE A O 1
ATOM 683 N N . ALA A 1 90 ? 0.462 9.871 -4.116 1.00 86.62 90 ALA A N 1
ATOM 684 C CA . ALA A 1 90 ? 1.256 11.024 -3.709 1.00 86.62 90 ALA A CA 1
ATOM 685 C C . ALA A 1 90 ? 0.539 12.356 -3.970 1.00 86.62 90 ALA A C 1
ATOM 687 O O . ALA A 1 90 ? 0.780 13.317 -3.243 1.00 86.62 90 ALA A O 1
ATOM 688 N N . THR A 1 91 ? -0.320 12.411 -4.991 1.00 87.69 91 THR A N 1
ATOM 689 C CA . THR A 1 91 ? -1.025 13.635 -5.399 1.00 87.69 91 THR A CA 1
ATOM 690 C C . THR A 1 91 ? -2.442 13.734 -4.851 1.00 87.69 91 THR A C 1
ATOM 692 O O . THR A 1 91 ? -2.956 14.846 -4.777 1.00 87.69 91 THR A O 1
ATOM 695 N N . THR A 1 92 ? -3.056 12.628 -4.418 1.00 90.31 92 THR A N 1
ATOM 696 C CA . THR A 1 92 ? -4.369 12.661 -3.769 1.00 90.31 92 THR A CA 1
ATOM 697 C C . THR A 1 92 ? -4.277 13.348 -2.398 1.00 90.31 92 THR A C 1
ATOM 699 O O . THR A 1 92 ? -3.483 12.908 -1.544 1.00 90.31 92 THR A O 1
ATOM 702 N N . PRO A 1 93 ? -5.072 14.413 -2.171 1.00 88.12 93 PRO A N 1
ATOM 703 C CA . PRO A 1 93 ? -5.242 15.031 -0.859 1.00 88.12 93 PRO A CA 1
ATOM 704 C C . PRO A 1 93 ? -5.686 14.022 0.207 1.00 88.12 93 PRO A C 1
ATOM 706 O O . PRO A 1 93 ? -6.323 13.018 -0.091 1.00 88.12 93 PRO A O 1
ATOM 709 N N . GLU A 1 94 ? -5.316 14.251 1.466 1.00 86.19 94 GLU A N 1
ATOM 710 C CA . GLU A 1 94 ? -5.608 13.310 2.565 1.00 86.19 94 GLU A CA 1
ATOM 711 C C . GLU A 1 94 ? -7.092 13.289 2.961 1.00 86.19 94 GLU A C 1
ATOM 713 O O . GLU A 1 94 ? -7.552 12.323 3.564 1.00 86.19 94 GLU A O 1
ATOM 718 N N . ASP A 1 95 ? -7.834 14.335 2.597 1.00 88.06 95 ASP A N 1
ATOM 719 C CA . ASP A 1 95 ? -9.277 14.495 2.766 1.00 88.06 95 ASP A CA 1
ATOM 720 C C . ASP A 1 95 ? -10.093 13.966 1.569 1.00 88.06 95 ASP A C 1
ATOM 722 O O . ASP A 1 95 ? -11.325 13.996 1.596 1.00 88.06 95 ASP A O 1
ATOM 726 N N . GLU A 1 96 ? -9.432 13.425 0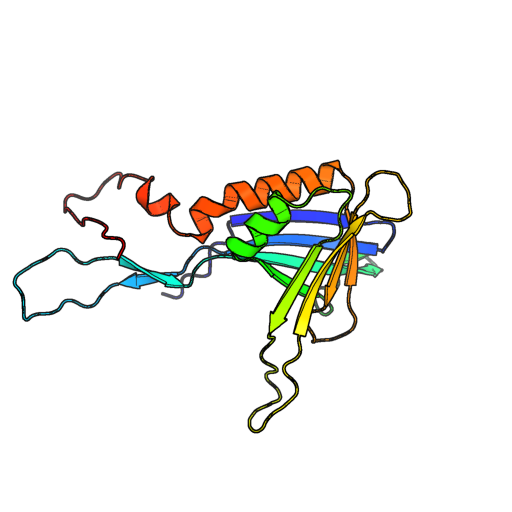.543 1.00 91.31 96 GLU A N 1
ATOM 727 C CA . GLU A 1 96 ? -10.074 12.818 -0.620 1.00 91.31 96 GLU A CA 1
ATOM 728 C C . GLU A 1 96 ? -9.961 11.290 -0.606 1.00 91.31 96 GLU A C 1
ATOM 730 O O . GLU A 1 96 ? -8.964 10.700 -0.185 1.00 91.31 96 GLU A O 1
ATOM 735 N N . ALA A 1 97 ? -11.004 10.623 -1.105 1.00 94.00 97 ALA A N 1
ATOM 736 C CA . ALA A 1 97 ? -10.983 9.179 -1.282 1.00 94.00 97 ALA A CA 1
ATOM 737 C C . ALA A 1 97 ? -10.265 8.794 -2.586 1.00 94.00 97 ALA A C 1
ATOM 739 O O . ALA A 1 97 ? -10.568 9.318 -3.658 1.00 94.00 97 ALA A O 1
ATOM 740 N N . LEU A 1 98 ? -9.371 7.809 -2.506 1.00 95.81 98 LEU A N 1
ATOM 741 C CA . LEU A 1 98 ? -8.707 7.178 -3.641 1.00 95.81 98 LEU A CA 1
ATOM 742 C C . LEU A 1 98 ? -9.116 5.711 -3.734 1.00 95.81 98 LEU A C 1
ATOM 744 O O . LEU A 1 98 ? -9.035 4.967 -2.759 1.00 95.81 98 LEU A O 1
ATOM 748 N N . GLU A 1 99 ? -9.469 5.267 -4.937 1.00 96.00 99 GLU A N 1
ATOM 749 C CA . GLU A 1 99 ? -9.676 3.856 -5.238 1.00 96.00 99 GLU A CA 1
ATOM 750 C C . GLU A 1 99 ? -8.803 3.435 -6.423 1.00 96.00 99 GLU A C 1
ATOM 752 O O . GLU A 1 99 ? -8.935 3.95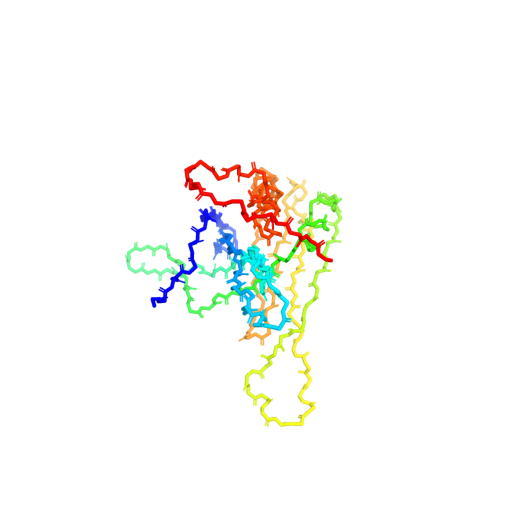2 -7.532 1.00 96.00 99 GLU A O 1
ATOM 757 N N . LEU A 1 100 ? -7.935 2.450 -6.198 1.00 94.38 100 LEU A N 1
ATOM 758 C CA . LEU A 1 100 ? -7.142 1.805 -7.238 1.00 94.38 100 LEU A CA 1
ATOM 759 C C . LEU A 1 100 ? -7.681 0.403 -7.491 1.00 94.38 100 LEU A C 1
ATOM 761 O O . LEU A 1 100 ? -7.903 -0.356 -6.550 1.00 94.38 100 LEU A O 1
ATOM 765 N N . LYS A 1 101 ? -7.853 0.046 -8.766 1.00 90.69 101 LYS A N 1
ATOM 766 C CA . LYS A 1 101 ? -8.343 -1.268 -9.198 1.00 90.69 101 LYS A CA 1
ATOM 767 C C . LYS A 1 101 ? -7.317 -1.934 -10.096 1.00 90.69 101 LYS A C 1
ATOM 769 O O . LYS A 1 101 ? -6.813 -1.309 -11.026 1.00 90.69 101 LYS A O 1
ATOM 774 N N . TRP A 1 102 ? -7.061 -3.215 -9.874 1.00 86.12 102 TRP A N 1
ATOM 775 C CA . TRP A 1 102 ? -6.255 -4.039 -10.770 1.00 86.12 102 TRP A CA 1
ATOM 776 C C . TRP A 1 102 ? -6.949 -5.367 -11.038 1.00 86.12 102 TRP A C 1
ATOM 778 O O . TRP A 1 102 ? -7.756 -5.855 -10.251 1.00 86.12 102 TRP A O 1
ATOM 788 N N . ARG A 1 103 ? -6.627 -5.979 -12.176 1.00 78.69 103 ARG A N 1
ATOM 789 C CA . ARG A 1 103 ? -7.102 -7.330 -12.479 1.00 78.69 103 ARG A CA 1
ATOM 790 C C . ARG A 1 103 ? -6.199 -8.342 -11.793 1.00 78.69 103 ARG A C 1
ATOM 792 O O . ARG A 1 103 ? -4.987 -8.340 -12.006 1.00 78.69 103 ARG A O 1
ATOM 799 N N . VAL A 1 104 ? -6.794 -9.224 -11.006 1.00 67.69 104 VAL A N 1
ATOM 800 C CA . VAL A 1 104 ? -6.120 -10.374 -10.414 1.00 67.69 104 VAL A CA 1
ATOM 801 C C . VAL A 1 104 ? -6.353 -11.556 -11.338 1.00 67.69 104 VAL A C 1
ATOM 803 O O . VAL A 1 104 ? -7.483 -11.908 -11.675 1.00 67.69 104 VAL A O 1
ATOM 806 N N . ARG A 1 105 ? -5.262 -12.178 -11.788 1.00 61.22 105 ARG A N 1
ATOM 807 C CA . ARG A 1 105 ? -5.364 -13.443 -12.507 1.00 61.22 105 ARG A CA 1
ATOM 808 C C . ARG A 1 105 ? -5.743 -14.508 -11.486 1.00 61.22 105 ARG A C 1
ATOM 810 O O . ARG A 1 105 ? -4.898 -14.879 -10.677 1.00 61.22 105 ARG A O 1
ATOM 817 N N . ASN A 1 106 ? -6.988 -14.978 -11.520 1.00 55.41 106 ASN A N 1
ATOM 818 C CA . ASN A 1 106 ? -7.400 -16.106 -10.696 1.00 55.41 106 ASN A CA 1
ATOM 819 C C . ASN A 1 106 ? -6.648 -17.362 -11.190 1.00 55.41 106 ASN A C 1
ATOM 821 O O . ASN A 1 106 ? -6.835 -17.764 -12.339 1.00 55.41 106 ASN A O 1
ATOM 825 N N . PRO A 1 107 ? -5.760 -17.972 -10.385 1.00 52.44 107 PRO A N 1
ATOM 826 C CA . PRO A 1 107 ? -5.031 -19.164 -10.811 1.00 52.44 107 PRO A CA 1
ATOM 827 C C . PRO A 1 107 ? -5.952 -20.383 -10.983 1.00 52.44 107 PRO A C 1
ATOM 829 O O . PRO A 1 107 ? -5.570 -21.323 -11.677 1.00 52.44 107 PRO A O 1
ATOM 832 N N . ALA A 1 108 ? -7.153 -20.364 -10.388 1.00 54.81 108 ALA A N 1
ATOM 833 C CA . ALA A 1 108 ? -8.140 -21.434 -10.505 1.00 54.81 108 ALA A CA 1
ATOM 834 C C . ALA A 1 108 ? -8.957 -21.378 -11.809 1.00 54.81 108 ALA A C 1
ATOM 836 O O . ALA A 1 108 ? -9.570 -22.379 -12.171 1.00 54.81 108 ALA A O 1
ATOM 837 N N . SER A 1 109 ? -8.948 -20.260 -12.550 1.00 51.84 109 SER A N 1
ATOM 838 C CA . SER A 1 109 ? -9.601 -20.172 -13.862 1.00 51.84 109 SER A CA 1
ATOM 839 C C . SER A 1 109 ? -8.630 -20.552 -14.985 1.00 51.84 109 SER A C 1
ATOM 841 O O . SER A 1 109 ? -8.177 -19.729 -15.784 1.00 51.84 109 SER A O 1
ATOM 843 N N . GLN A 1 110 ? -8.275 -21.837 -15.044 1.00 47.66 110 GLN A N 1
ATOM 844 C CA . GLN A 1 110 ? -7.714 -22.410 -16.266 1.00 47.66 110 GLN A CA 1
ATOM 845 C C . GLN A 1 110 ? -8.849 -22.700 -17.250 1.00 47.66 110 GLN A C 1
ATOM 847 O O . GLN A 1 110 ? -9.527 -23.714 -17.136 1.00 47.66 110 GLN A O 1
ATOM 852 N N . GLY A 1 111 ? -9.015 -21.815 -18.231 1.00 55.59 111 GLY A N 1
ATOM 853 C CA . GLY A 1 111 ? -9.978 -21.987 -19.318 1.00 55.59 111 GLY A CA 1
ATOM 854 C C . GLY A 1 111 ? -11.325 -21.334 -19.018 1.00 55.59 111 GLY A C 1
ATOM 855 O O . GLY A 1 111 ? -11.899 -21.532 -17.958 1.00 55.59 111 GLY A O 1
ATOM 856 N N . ASP A 1 112 ? -11.779 -20.535 -19.979 1.00 48.03 112 ASP A N 1
ATOM 857 C CA . ASP A 1 112 ? -13.083 -19.875 -20.073 1.00 48.03 112 ASP A CA 1
ATOM 858 C C . ASP A 1 112 ? -13.484 -18.879 -18.977 1.00 48.03 112 ASP A C 1
ATOM 860 O O . ASP A 1 112 ? -13.891 -19.226 -17.876 1.00 48.03 112 ASP A O 1
ATOM 864 N N . ALA A 1 113 ? -13.406 -17.596 -19.362 1.00 49.16 113 ALA A N 1
ATOM 865 C CA . ALA A 1 113 ? -14.264 -16.477 -18.953 1.00 49.16 113 ALA A CA 1
ATOM 866 C C . ALA A 1 113 ? -14.689 -16.376 -17.472 1.00 49.16 113 ALA A C 1
ATOM 868 O O . ALA A 1 113 ? -15.747 -15.829 -17.170 1.00 49.16 113 ALA A O 1
ATOM 869 N N . GLY A 1 114 ? -13.860 -16.846 -16.540 1.00 47.75 114 GLY A N 1
ATOM 870 C CA . GLY A 1 114 ? -14.032 -16.560 -15.123 1.00 47.75 114 GLY A CA 1
ATOM 871 C C . GLY A 1 114 ? -13.929 -15.056 -14.900 1.00 47.75 114 GLY A C 1
ATOM 872 O O . GLY A 1 114 ? -12.958 -14.436 -15.345 1.00 47.75 114 GLY A O 1
ATOM 873 N N . GLU A 1 115 ? -14.941 -14.485 -14.249 1.00 53.66 115 GLU A N 1
ATOM 874 C CA . GLU A 1 115 ? -15.002 -13.084 -13.844 1.00 53.66 115 GLU A CA 1
ATOM 875 C C . GLU A 1 115 ? -13.638 -12.677 -13.274 1.00 53.66 115 GLU A C 1
ATOM 877 O O . GLU A 1 115 ? -13.147 -13.262 -12.305 1.00 53.66 115 GLU A O 1
ATOM 882 N N . ALA A 1 116 ? -12.949 -11.765 -13.966 1.00 60.19 116 ALA A N 1
ATOM 883 C CA . ALA A 1 116 ? -11.626 -11.341 -13.547 1.00 60.19 116 ALA A CA 1
ATOM 884 C C . ALA A 1 116 ? -11.775 -10.717 -12.163 1.00 60.19 116 ALA A C 1
ATOM 886 O O . ALA A 1 116 ? -12.372 -9.649 -12.037 1.00 60.19 116 ALA A O 1
ATOM 887 N N . VAL A 1 117 ? -11.258 -11.390 -11.135 1.00 63.25 117 VAL A N 1
ATOM 888 C CA . VAL A 1 117 ? -11.353 -10.885 -9.772 1.00 63.25 117 VAL A CA 1
ATOM 889 C C . VAL A 1 117 ? -10.624 -9.546 -9.731 1.00 63.25 117 VAL A C 1
ATOM 891 O O . VAL A 1 117 ? -9.463 -9.438 -10.140 1.00 63.25 117 VAL A O 1
ATOM 894 N N . VAL A 1 118 ? -11.334 -8.494 -9.337 1.00 76.56 118 VAL A N 1
ATOM 895 C CA . VAL A 1 118 ? -10.784 -7.141 -9.294 1.00 76.56 118 VAL A CA 1
ATOM 896 C C . VAL A 1 118 ? -10.194 -6.933 -7.911 1.00 76.56 118 VAL A C 1
ATOM 898 O O . VAL A 1 118 ? -10.931 -6.834 -6.937 1.00 76.56 118 VAL A O 1
ATOM 901 N N . GLY A 1 119 ? -8.868 -6.863 -7.836 1.00 88.00 119 GLY A N 1
ATOM 902 C CA . GLY A 1 119 ? -8.191 -6.406 -6.632 1.00 88.00 119 GLY A CA 1
ATOM 903 C C . GLY A 1 119 ? -8.341 -4.892 -6.494 1.00 88.00 119 GLY A C 1
ATOM 904 O O . GLY A 1 119 ? -8.390 -4.170 -7.497 1.00 88.00 119 GLY A O 1
ATOM 905 N N . ARG A 1 120 ? -8.467 -4.414 -5.259 1.00 93.75 120 ARG A N 1
ATOM 906 C CA . ARG A 1 120 ? -8.780 -3.035 -4.898 1.00 93.75 120 ARG A CA 1
ATOM 907 C C . ARG A 1 120 ? -7.912 -2.567 -3.733 1.00 93.75 120 ARG A C 1
ATOM 909 O O . ARG A 1 120 ? -7.731 -3.280 -2.749 1.00 93.75 120 ARG A O 1
ATOM 916 N N . LEU A 1 121 ? -7.425 -1.335 -3.834 1.00 96.19 121 LEU A N 1
ATOM 917 C CA . LEU A 1 121 ? -6.903 -0.552 -2.716 1.00 96.19 121 LEU A CA 1
ATOM 918 C C . LEU A 1 121 ? -7.799 0.675 -2.587 1.00 96.19 121 LEU A C 1
ATOM 920 O O . LEU A 1 121 ? -7.921 1.442 -3.540 1.00 96.19 121 LEU A O 1
ATOM 924 N N . VAL A 1 122 ? -8.406 0.854 -1.421 1.00 96.12 122 VAL A N 1
ATOM 925 C CA . VAL A 1 122 ? -9.197 2.040 -1.088 1.00 96.12 122 VAL A CA 1
ATOM 926 C C . VAL A 1 122 ? -8.488 2.783 0.033 1.00 96.12 122 VAL A C 1
ATOM 928 O O . VAL A 1 122 ? -8.103 2.174 1.029 1.00 96.12 122 VAL A O 1
ATOM 931 N N . MET A 1 123 ? -8.304 4.084 -0.140 1.00 96.38 123 MET A N 1
ATOM 932 C CA . MET A 1 123 ? -7.844 5.001 0.897 1.00 96.38 123 MET A CA 1
ATOM 933 C C . MET A 1 123 ? -8.915 6.070 1.056 1.00 96.38 123 MET A C 1
ATOM 935 O O . MET A 1 123 ? -9.254 6.728 0.078 1.00 96.38 123 MET A O 1
ATOM 939 N N . SER A 1 124 ? -9.470 6.227 2.250 1.00 96.00 124 SER A N 1
ATOM 940 C CA . SER A 1 124 ? -10.495 7.238 2.521 1.00 96.00 124 SER A CA 1
ATOM 941 C C . SER A 1 124 ? -10.260 7.909 3.868 1.00 96.00 124 SER A C 1
ATOM 943 O O . SER A 1 124 ? -9.794 7.236 4.789 1.00 96.00 124 SER A O 1
ATOM 945 N N . PRO A 1 125 ? -10.610 9.195 4.027 1.00 93.88 125 PRO A N 1
ATOM 946 C CA . PRO A 1 125 ? -10.587 9.842 5.332 1.00 93.88 125 PRO A CA 1
ATOM 947 C C . PRO A 1 125 ? -11.448 9.056 6.320 1.00 93.88 125 PRO A C 1
ATOM 949 O O . PRO A 1 125 ? -12.567 8.652 5.996 1.00 93.88 125 PRO A O 1
ATOM 952 N N . SER A 1 126 ? -10.922 8.825 7.517 1.00 90.38 126 SER A N 1
ATOM 953 C CA . SER A 1 126 ? -11.647 8.132 8.571 1.00 90.38 126 SER A CA 1
ATOM 954 C C . SER A 1 126 ? -12.709 9.043 9.184 1.00 90.38 126 SER A C 1
ATOM 956 O O . SER A 1 126 ? -12.517 10.252 9.340 1.00 90.38 126 SER A O 1
ATOM 958 N N . ASN A 1 127 ? -13.819 8.450 9.626 1.00 85.38 127 ASN A N 1
ATOM 959 C CA . ASN A 1 127 ? -14.902 9.174 10.304 1.00 85.38 127 ASN A CA 1
ATOM 960 C C . ASN A 1 127 ? -14.503 9.708 11.696 1.00 85.38 127 ASN A C 1
ATOM 962 O O . ASN A 1 127 ? -15.286 10.414 12.327 1.00 85.38 127 ASN A O 1
ATOM 966 N N . ALA A 1 128 ? -13.305 9.372 12.185 1.00 79.12 128 ALA A N 1
ATOM 967 C CA . ALA A 1 128 ? -12.786 9.820 13.475 1.00 79.12 128 ALA A CA 1
ATOM 968 C C . ALA A 1 128 ? -12.471 11.330 13.527 1.00 79.12 128 ALA A C 1
ATOM 970 O O . ALA A 1 128 ? -12.388 11.893 14.618 1.00 79.12 128 ALA A O 1
ATOM 971 N N . GLY A 1 129 ? -12.318 11.998 12.375 1.00 76.75 129 GLY A N 1
ATOM 972 C CA . GLY A 1 129 ? -12.082 13.448 12.303 1.00 76.75 129 GLY A CA 1
ATOM 973 C C . GLY A 1 129 ? -10.700 13.904 12.792 1.00 76.75 129 GLY A C 1
ATOM 974 O O . GLY A 1 129 ? -10.471 15.098 12.963 1.00 76.75 129 GLY A O 1
ATOM 975 N N . ASP A 1 130 ? -9.774 12.972 13.008 1.00 85.75 130 ASP A N 1
ATOM 976 C CA . ASP A 1 130 ? -8.407 13.192 13.497 1.00 85.75 130 ASP A CA 1
ATOM 977 C C . ASP A 1 130 ? -7.353 13.203 12.368 1.00 85.75 130 ASP A C 1
ATOM 979 O O . ASP A 1 130 ? -6.149 13.227 12.628 1.00 85.75 130 ASP A O 1
ATOM 983 N N . GLY A 1 131 ? -7.805 13.180 11.109 1.00 85.06 131 GLY A N 1
ATOM 984 C CA . GLY A 1 131 ? -6.957 13.076 9.919 1.00 85.06 131 GLY A CA 1
ATOM 985 C C . GLY A 1 131 ? -6.464 11.655 9.625 1.00 85.06 131 GLY A C 1
ATOM 986 O O . GLY A 1 131 ? -5.673 11.464 8.704 1.00 85.06 131 GLY A O 1
ATOM 987 N N . THR A 1 132 ? -6.903 10.650 10.386 1.00 92.38 132 THR A N 1
ATOM 988 C CA . THR A 1 132 ? -6.614 9.246 10.081 1.00 92.38 132 THR A CA 1
ATOM 989 C C . THR A 1 132 ? -7.232 8.855 8.740 1.00 92.38 132 THR A C 1
ATOM 991 O O . THR A 1 132 ? -8.338 9.277 8.409 1.00 92.38 132 THR A O 1
ATOM 994 N N . VAL A 1 133 ? -6.533 8.017 7.977 1.00 93.94 133 VAL A N 1
ATOM 995 C CA . VAL A 1 133 ? -7.012 7.445 6.714 1.00 93.94 133 VAL A CA 1
ATOM 996 C C . VAL A 1 133 ? -7.252 5.952 6.892 1.00 93.94 133 VAL A C 1
ATOM 998 O O . VAL A 1 133 ? -6.365 5.223 7.335 1.00 93.94 133 VAL A O 1
ATOM 1001 N N . ASP A 1 134 ? -8.434 5.488 6.505 1.00 94.62 134 ASP A N 1
ATOM 1002 C CA . ASP A 1 134 ? -8.760 4.069 6.443 1.00 94.62 134 ASP A CA 1
ATOM 1003 C C . ASP A 1 134 ? -8.203 3.498 5.132 1.00 94.62 134 ASP A C 1
ATOM 1005 O O . ASP A 1 134 ? -8.623 3.868 4.032 1.00 94.62 134 ASP A O 1
ATOM 1009 N N . MET A 1 135 ? -7.225 2.599 5.245 1.00 95.56 135 MET A N 1
ATOM 1010 C CA . MET A 1 135 ? -6.617 1.891 4.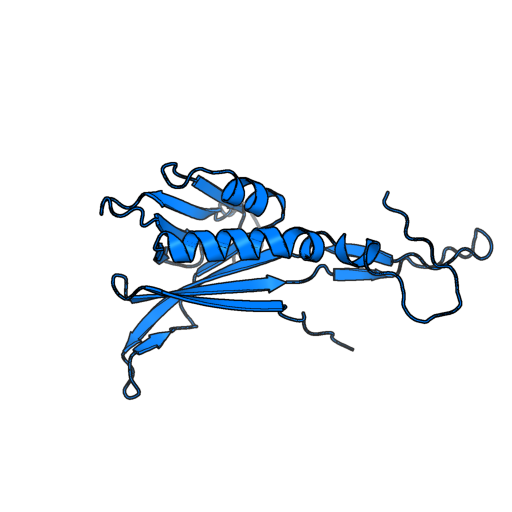123 1.00 95.56 135 MET A CA 1
ATOM 1011 C C . MET A 1 135 ? -7.171 0.473 4.050 1.00 95.56 135 MET A C 1
ATOM 1013 O O . MET A 1 135 ? -6.910 -0.337 4.936 1.00 95.56 135 MET A O 1
ATOM 1017 N N . THR A 1 136 ? -7.886 0.153 2.975 1.00 96.25 136 THR A N 1
ATOM 1018 C CA . THR A 1 136 ? -8.493 -1.165 2.757 1.00 96.25 136 THR A CA 1
ATOM 1019 C C . THR A 1 136 ? -7.896 -1.850 1.534 1.00 96.25 136 THR A C 1
ATOM 1021 O O . THR A 1 136 ? -7.872 -1.263 0.452 1.00 96.25 136 THR A O 1
ATOM 1024 N N . ILE A 1 137 ? -7.445 -3.098 1.688 1.00 96.38 137 ILE A N 1
ATOM 1025 C CA . ILE A 1 137 ? -6.972 -3.943 0.583 1.00 96.38 137 ILE A CA 1
ATOM 1026 C C . ILE A 1 137 ? -7.883 -5.157 0.430 1.00 96.38 137 ILE A C 1
ATOM 1028 O O . ILE A 1 137 ? -8.045 -5.950 1.357 1.00 96.38 137 ILE A O 1
ATOM 1032 N N . ASP A 1 138 ? -8.387 -5.333 -0.785 1.00 93.56 138 ASP A N 1
ATOM 1033 C CA . ASP A 1 138 ? -9.037 -6.545 -1.269 1.00 93.56 138 ASP A CA 1
ATOM 1034 C C . ASP A 1 138 ? -8.213 -7.072 -2.448 1.00 93.56 138 ASP A C 1
ATOM 1036 O O . ASP A 1 138 ? -8.086 -6.399 -3.462 1.00 93.56 138 ASP A O 1
ATOM 1040 N N . ASP A 1 139 ? -7.589 -8.242 -2.329 1.00 89.00 139 ASP A N 1
ATOM 1041 C CA . ASP A 1 139 ? -6.828 -8.841 -3.434 1.00 89.00 139 ASP A CA 1
ATOM 1042 C C . ASP A 1 139 ? -7.574 -9.994 -4.110 1.00 89.00 139 ASP A C 1
ATOM 1044 O O . ASP A 1 139 ? -6.991 -10.715 -4.924 1.00 89.00 139 ASP A O 1
ATOM 1048 N N . GLY A 1 140 ? -8.861 -10.163 -3.791 1.00 84.25 140 GLY A N 1
ATOM 1049 C CA . GLY A 1 140 ? -9.702 -11.181 -4.392 1.00 84.25 140 GLY A CA 1
ATOM 1050 C C . GLY A 1 140 ? -9.495 -12.598 -3.863 1.00 84.25 140 GLY A C 1
ATOM 1051 O O . GLY A 1 140 ? -10.121 -13.529 -4.368 1.00 84.25 140 GLY A O 1
ATOM 1052 N N . THR A 1 141 ? -8.605 -12.789 -2.884 1.00 81.69 141 THR A N 1
ATOM 1053 C CA . THR A 1 141 ? -8.291 -14.114 -2.322 1.00 81.69 141 THR A CA 1
ATOM 1054 C C . THR A 1 141 ? -9.007 -14.411 -1.001 1.00 81.69 141 THR A C 1
ATOM 1056 O O . THR A 1 141 ? -8.869 -15.505 -0.458 1.00 81.69 141 THR A O 1
ATOM 1059 N N . GLY A 1 142 ? -9.801 -13.464 -0.493 1.00 83.44 142 GLY A N 1
ATOM 1060 C CA . GLY A 1 142 ? -10.599 -13.597 0.725 1.00 83.44 142 GLY A CA 1
ATOM 1061 C C . GLY A 1 142 ? -11.177 -12.252 1.170 1.00 83.44 142 GLY A C 1
ATOM 1062 O O . GLY A 1 142 ? -11.188 -11.301 0.398 1.00 83.44 142 GLY A O 1
ATOM 1063 N N . GLU A 1 143 ? -11.617 -12.153 2.427 1.00 89.56 143 GLU A N 1
ATOM 1064 C CA . GLU A 1 143 ? -12.168 -10.907 2.989 1.00 89.56 143 GLU A CA 1
ATOM 1065 C C . GLU A 1 143 ? -11.174 -9.745 2.911 1.00 89.56 143 GLU A C 1
ATOM 1067 O O . GLU A 1 143 ? -9.980 -9.935 3.153 1.00 89.56 143 GLU A O 1
ATOM 1072 N N . ALA A 1 144 ? -11.652 -8.546 2.590 1.00 93.56 144 ALA A N 1
ATOM 1073 C CA . ALA A 1 144 ? -10.823 -7.349 2.600 1.00 93.56 144 ALA A CA 1
ATOM 1074 C C . ALA A 1 144 ? -10.285 -7.064 4.011 1.00 93.56 144 ALA A C 1
ATOM 1076 O O . ALA A 1 144 ? -10.946 -7.347 5.009 1.00 93.56 144 ALA A O 1
ATOM 1077 N N . LEU A 1 145 ? -9.091 -6.479 4.093 1.00 95.25 145 LEU A N 1
ATOM 1078 C CA . LEU A 1 145 ? -8.501 -6.051 5.361 1.00 95.25 145 LEU A CA 1
ATOM 1079 C C . LEU A 1 145 ? -8.349 -4.537 5.387 1.00 95.25 145 LEU A C 1
ATOM 1081 O O . LEU A 1 145 ? -7.895 -3.953 4.403 1.00 95.25 145 LEU A O 1
ATOM 1085 N N . THR A 1 146 ? -8.663 -3.938 6.534 1.00 94.75 146 THR A N 1
ATOM 1086 C CA . THR A 1 146 ? -8.577 -2.494 6.767 1.00 94.75 146 THR A CA 1
ATOM 1087 C C . THR A 1 146 ? -7.564 -2.1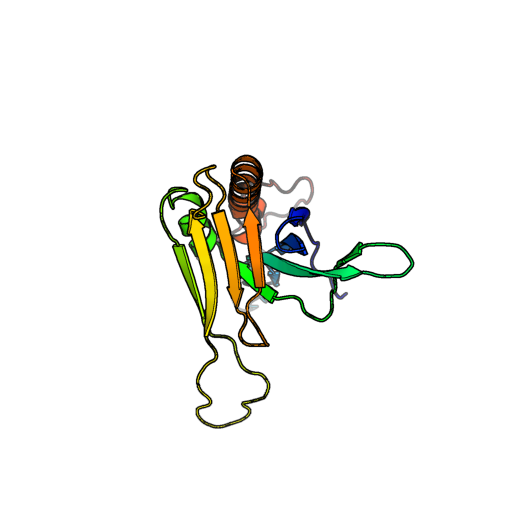78 7.867 1.00 94.75 146 THR A C 1
ATOM 1089 O O . THR A 1 146 ? -7.392 -2.935 8.827 1.00 94.75 146 THR A O 1
ATOM 1092 N N . ALA A 1 147 ? -6.862 -1.060 7.708 1.00 94.06 147 ALA A N 1
ATOM 1093 C CA . ALA A 1 147 ? -5.972 -0.489 8.705 1.00 94.06 147 ALA A CA 1
ATOM 1094 C C . ALA A 1 147 ? -6.182 1.026 8.799 1.00 94.06 147 ALA A C 1
ATOM 1096 O O . ALA A 1 147 ? -6.287 1.703 7.776 1.00 94.06 147 ALA A O 1
ATOM 1097 N N . ASN A 1 148 ? -6.189 1.551 10.020 1.00 93.44 148 ASN A N 1
ATOM 1098 C CA . ASN A 1 148 ? -6.194 2.978 10.307 1.00 93.44 148 ASN A CA 1
ATOM 1099 C C . ASN A 1 148 ? -4.760 3.512 10.234 1.00 93.44 148 ASN A C 1
ATOM 1101 O O . ASN A 1 148 ? -3.874 3.061 10.963 1.00 93.44 148 ASN A O 1
ATOM 1105 N N . ILE A 1 149 ? -4.534 4.478 9.347 1.00 92.88 149 ILE A N 1
ATOM 1106 C CA . ILE A 1 149 ? -3.233 5.103 9.115 1.00 92.88 149 ILE A CA 1
ATOM 1107 C C . ILE A 1 149 ? -3.273 6.529 9.650 1.00 92.88 149 ILE A C 1
ATOM 1109 O O . ILE A 1 149 ? -3.952 7.388 9.093 1.00 92.88 149 ILE A O 1
ATOM 1113 N N . ALA A 1 150 ? -2.528 6.794 10.721 1.00 91.69 150 ALA A N 1
ATOM 1114 C CA . ALA A 1 150 ? -2.442 8.135 11.289 1.00 91.69 150 ALA A CA 1
ATOM 1115 C C . ALA A 1 150 ? -1.747 9.112 10.311 1.00 91.69 150 ALA A C 1
ATOM 1117 O O . ALA A 1 150 ? -0.882 8.678 9.541 1.00 91.69 150 ALA A O 1
ATOM 1118 N N . PRO A 1 151 ? -1.999 10.434 10.390 1.00 91.31 151 PRO A N 1
ATOM 1119 C CA . PRO A 1 151 ? -1.432 11.415 9.452 1.00 91.31 151 PRO A CA 1
ATOM 1120 C C . PRO A 1 151 ? 0.094 11.320 9.283 1.00 91.31 151 PRO A C 1
ATOM 1122 O O . PRO A 1 151 ? 0.627 11.274 8.177 1.00 91.31 151 PRO A O 1
ATOM 1125 N N . HIS A 1 152 ? 0.828 11.199 10.393 1.00 90.69 152 HIS A N 1
ATOM 1126 C CA . HIS A 1 152 ? 2.289 11.082 10.365 1.00 90.69 152 HIS A CA 1
ATOM 1127 C C . HIS A 1 152 ? 2.773 9.765 9.734 1.00 90.69 152 HIS A C 1
ATOM 1129 O O . HIS A 1 152 ? 3.832 9.730 9.111 1.00 90.69 152 HIS A O 1
ATOM 1135 N N . GLN A 1 153 ? 2.005 8.680 9.873 1.00 91.81 153 GLN A N 1
ATOM 1136 C CA . GLN A 1 153 ? 2.301 7.395 9.239 1.00 91.81 153 GLN A CA 1
ATOM 1137 C C . GLN A 1 153 ? 2.048 7.478 7.734 1.00 91.81 153 GLN A C 1
ATOM 1139 O O . GLN A 1 153 ? 2.890 7.044 6.950 1.00 91.81 153 GLN A O 1
ATOM 1144 N N . LEU A 1 154 ? 0.939 8.106 7.330 1.00 91.12 154 LEU A N 1
ATOM 1145 C CA . LEU A 1 154 ? 0.606 8.340 5.928 1.00 91.12 154 LEU A CA 1
ATOM 1146 C C . LEU A 1 154 ? 1.674 9.193 5.237 1.00 91.12 154 LEU A C 1
ATOM 1148 O O . LEU A 1 154 ? 2.133 8.834 4.151 1.00 91.12 154 LEU A O 1
ATOM 1152 N N . PHE A 1 155 ? 2.131 10.264 5.890 1.00 90.94 155 PHE A N 1
ATOM 1153 C CA . PHE A 1 155 ? 3.229 11.097 5.404 1.00 90.94 155 PHE A CA 1
ATOM 1154 C C . PHE A 1 155 ? 4.498 10.273 5.141 1.00 90.94 155 PHE A C 1
ATOM 1156 O O . PHE A 1 155 ? 5.073 10.341 4.053 1.00 90.94 155 PHE A O 1
ATOM 1163 N N . VAL A 1 156 ? 4.916 9.443 6.106 1.00 90.19 156 VAL A N 1
ATOM 1164 C CA . VAL A 1 156 ? 6.094 8.571 5.956 1.00 90.19 156 VAL A CA 1
ATOM 1165 C C . VAL A 1 156 ? 5.895 7.562 4.823 1.00 90.19 156 VAL A C 1
ATOM 1167 O O . VAL A 1 156 ? 6.808 7.362 4.020 1.00 90.19 156 VAL A O 1
ATOM 1170 N N . MET A 1 157 ? 4.707 6.961 4.702 1.00 90.69 157 MET A N 1
ATOM 1171 C CA . MET A 1 157 ? 4.391 6.039 3.608 1.00 90.69 157 MET A CA 1
ATOM 1172 C C . MET A 1 157 ? 4.520 6.717 2.243 1.00 90.69 157 MET A C 1
ATOM 1174 O O . MET A 1 157 ? 5.255 6.217 1.389 1.00 90.69 157 MET A O 1
ATOM 1178 N N . LYS A 1 158 ? 3.867 7.873 2.052 1.00 91.56 158 LYS A N 1
ATOM 1179 C CA . LYS A 1 158 ? 3.943 8.661 0.812 1.00 91.56 158 LYS A CA 1
ATOM 1180 C C . LYS A 1 158 ? 5.390 9.049 0.496 1.00 91.56 158 LYS A C 1
ATOM 1182 O O . LYS A 1 158 ? 5.827 8.903 -0.644 1.00 91.56 158 LYS A O 1
ATOM 1187 N N . HIS A 1 159 ? 6.164 9.462 1.501 1.00 90.31 159 HIS A N 1
ATOM 1188 C CA . HIS A 1 159 ? 7.571 9.826 1.331 1.00 90.31 159 HIS A CA 1
ATOM 1189 C C . HIS A 1 159 ? 8.443 8.651 0.859 1.00 90.31 159 HIS A C 1
ATOM 1191 O O . HIS A 1 159 ? 9.242 8.807 -0.068 1.00 90.31 159 HIS A O 1
ATOM 1197 N N . ILE A 1 160 ? 8.278 7.463 1.452 1.00 88.06 160 ILE A N 1
ATOM 1198 C CA . ILE A 1 160 ? 9.010 6.260 1.030 1.00 88.06 160 ILE A CA 1
ATOM 1199 C C . ILE A 1 160 ? 8.598 5.852 -0.390 1.00 88.06 160 ILE A C 1
ATOM 1201 O O . ILE A 1 160 ? 9.469 5.562 -1.207 1.00 88.06 160 ILE A O 1
ATOM 1205 N N . MET A 1 161 ? 7.299 5.866 -0.711 1.00 90.12 161 MET A N 1
ATOM 1206 C CA . MET A 1 161 ? 6.814 5.549 -2.060 1.00 90.12 161 MET A CA 1
ATOM 1207 C C . MET A 1 161 ? 7.396 6.503 -3.108 1.00 90.12 161 MET A C 1
ATOM 1209 O O . MET A 1 161 ? 7.890 6.054 -4.141 1.00 90.12 161 MET A O 1
ATOM 1213 N N . TYR A 1 162 ? 7.396 7.806 -2.823 1.00 89.06 162 TYR A N 1
ATOM 1214 C CA . TYR A 1 162 ? 7.968 8.816 -3.710 1.00 89.06 162 TYR A CA 1
ATOM 1215 C C . TYR A 1 162 ? 9.476 8.614 -3.901 1.00 89.06 162 TYR A C 1
ATOM 1217 O O . TYR A 1 162 ? 9.975 8.612 -5.025 1.00 89.06 162 TYR A O 1
ATOM 1225 N N . SER A 1 163 ? 10.198 8.345 -2.811 1.00 87.19 163 SER A N 1
ATOM 1226 C CA . SER A 1 163 ? 11.639 8.068 -2.845 1.00 87.19 163 SER A CA 1
ATOM 1227 C C . SER A 1 163 ? 11.977 6.765 -3.579 1.00 87.19 163 SER A C 1
ATOM 1229 O O . SER A 1 163 ? 13.079 6.619 -4.103 1.00 87.19 163 SER A O 1
ATOM 1231 N N . ALA A 1 164 ? 11.034 5.821 -3.663 1.00 85.94 164 ALA A N 1
ATOM 1232 C CA . ALA A 1 164 ? 11.196 4.574 -4.401 1.00 85.94 164 ALA A CA 1
ATOM 1233 C C . ALA A 1 164 ? 11.037 4.738 -5.925 1.00 85.94 164 ALA A C 1
ATOM 1235 O O . ALA A 1 164 ? 11.513 3.873 -6.665 1.00 85.94 164 ALA A O 1
ATOM 1236 N N . LEU A 1 165 ? 10.421 5.825 -6.416 1.00 87.75 165 LEU A N 1
ATOM 1237 C CA . LEU A 1 165 ? 10.136 6.031 -7.846 1.00 87.75 165 LEU A CA 1
ATOM 1238 C C . LEU A 1 165 ? 11.370 5.874 -8.757 1.00 87.75 165 LEU A C 1
ATOM 1240 O O . LEU A 1 165 ? 11.277 5.124 -9.735 1.00 87.75 165 LEU A O 1
ATOM 1244 N N . PRO A 1 166 ? 12.541 6.481 -8.465 1.00 82.69 166 PRO A N 1
ATOM 1245 C CA . PRO A 1 166 ? 13.726 6.312 -9.307 1.00 82.69 166 PRO A CA 1
ATOM 1246 C C . PRO A 1 166 ? 14.228 4.864 -9.340 1.00 82.69 166 PRO A C 1
ATOM 1248 O O . PRO A 1 166 ? 14.756 4.411 -10.355 1.00 82.69 166 PRO A O 1
ATOM 1251 N N . HIS A 1 167 ? 14.053 4.123 -8.243 1.00 81.62 167 HIS A N 1
ATOM 1252 C CA . HIS A 1 167 ? 14.475 2.730 -8.147 1.00 81.62 167 HIS A CA 1
ATOM 1253 C C . HIS A 1 167 ? 13.557 1.821 -8.961 1.00 81.62 167 HIS A C 1
ATOM 1255 O O . HIS A 1 167 ? 14.048 1.067 -9.797 1.00 81.62 167 HIS A O 1
ATOM 1261 N N . ILE A 1 168 ? 12.236 1.920 -8.782 1.00 84.12 168 ILE A N 1
ATOM 1262 C CA . ILE A 1 168 ? 11.278 1.016 -9.441 1.00 84.12 168 ILE A CA 1
ATOM 1263 C C . ILE A 1 168 ? 11.164 1.253 -10.954 1.00 84.12 168 ILE A C 1
ATOM 1265 O O . ILE A 1 168 ? 10.852 0.328 -11.702 1.00 84.12 168 ILE A O 1
ATOM 1269 N N . THR A 1 169 ? 11.458 2.471 -11.416 1.00 82.38 169 THR A N 1
ATOM 1270 C CA . THR A 1 169 ? 11.507 2.827 -12.847 1.00 82.38 169 THR A CA 1
ATOM 1271 C C . THR A 1 169 ? 12.841 2.474 -13.508 1.00 82.38 169 THR A C 1
ATOM 1273 O O . THR A 1 169 ? 12.954 2.526 -14.729 1.00 82.38 169 THR A O 1
ATOM 1276 N N . GLY A 1 170 ? 13.866 2.119 -12.724 1.00 72.62 170 GLY A N 1
ATOM 1277 C CA . GLY A 1 170 ? 15.222 1.886 -13.219 1.00 72.62 170 GLY A CA 1
ATOM 1278 C C . GLY A 1 170 ? 16.012 3.164 -13.515 1.00 72.62 170 GLY A C 1
ATOM 1279 O O . GLY A 1 170 ? 17.192 3.070 -13.847 1.00 72.62 170 GLY A O 1
ATOM 1280 N N . LEU A 1 171 ? 15.430 4.355 -13.329 1.00 72.81 171 LEU A N 1
ATOM 1281 C CA . LEU A 1 171 ? 16.118 5.636 -13.531 1.00 72.81 171 LEU A CA 1
ATOM 1282 C C . LEU A 1 171 ? 17.333 5.798 -12.607 1.00 72.81 171 LEU A C 1
ATOM 1284 O O . LEU A 1 171 ? 18.331 6.390 -13.002 1.00 72.81 171 LEU A O 1
ATOM 1288 N N . GLY A 1 172 ? 17.309 5.210 -11.408 1.00 59.62 172 GLY A N 1
ATOM 1289 C CA . GLY A 1 172 ? 18.456 5.221 -10.494 1.00 59.62 172 GLY A CA 1
ATOM 1290 C C . GLY A 1 172 ? 19.728 4.591 -11.086 1.00 59.62 172 GLY A C 1
ATOM 1291 O O . GLY A 1 172 ? 20.831 5.001 -10.729 1.00 59.62 172 GLY A O 1
ATOM 1292 N N . SER A 1 173 ? 19.591 3.654 -12.035 1.00 59.00 173 SER A N 1
ATOM 1293 C CA . SER A 1 173 ? 20.726 3.059 -12.764 1.00 59.00 173 SER A CA 1
ATOM 1294 C C . SER A 1 173 ? 21.342 3.995 -13.811 1.00 59.00 173 SER A C 1
ATOM 1296 O O . SER A 1 173 ? 22.490 3.808 -14.190 1.00 59.00 173 SER A O 1
ATOM 1298 N N . ILE A 1 174 ? 20.609 5.032 -14.232 1.00 60.94 174 ILE A N 1
ATOM 1299 C CA . ILE A 1 174 ? 21.080 6.067 -15.165 1.00 60.94 174 ILE A CA 1
ATOM 1300 C C . ILE A 1 174 ? 21.895 7.127 -14.418 1.00 60.94 174 ILE A C 1
ATOM 1302 O O . ILE A 1 174 ? 22.901 7.616 -14.922 1.00 60.94 174 ILE A O 1
ATOM 1306 N N . PHE A 1 175 ? 21.464 7.475 -13.203 1.00 55.44 175 PHE A N 1
ATOM 1307 C CA . PHE A 1 175 ? 22.098 8.510 -12.381 1.00 55.44 175 PHE A CA 1
ATOM 1308 C C . PHE A 1 175 ? 23.211 7.984 -11.468 1.00 55.44 175 PHE A C 1
ATOM 1310 O O . PHE A 1 175 ? 23.920 8.780 -10.856 1.00 55.44 175 PHE A O 1
ATOM 1317 N N . SER A 1 176 ? 23.385 6.664 -11.388 1.00 49.56 176 SER A N 1
ATOM 1318 C CA . SER A 1 176 ? 24.549 6.044 -10.759 1.00 49.56 176 SER A CA 1
ATOM 1319 C C . SER A 1 176 ? 25.637 5.882 -11.826 1.00 49.56 176 SER A C 1
ATOM 1321 O O . SER A 1 176 ? 25.529 4.967 -12.644 1.00 49.56 176 SER A O 1
ATOM 1323 N N . PRO A 1 177 ? 26.668 6.748 -11.886 1.00 41.41 177 PRO A N 1
ATOM 1324 C CA . PRO A 1 177 ? 27.775 6.520 -12.805 1.00 41.41 177 PRO A CA 1
ATOM 1325 C C . PRO A 1 177 ? 28.408 5.158 -12.484 1.00 41.41 177 PRO A C 1
ATOM 1327 O O . PRO A 1 177 ? 28.532 4.823 -11.301 1.00 41.41 177 PRO A O 1
ATOM 1330 N N . PRO A 1 178 ? 28.829 4.367 -13.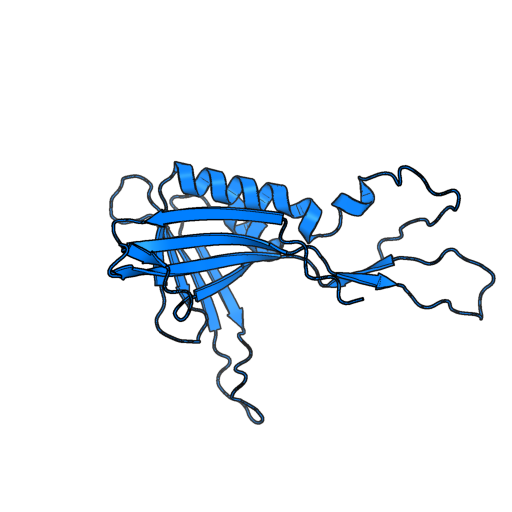488 1.00 45.12 178 PRO A N 1
ATOM 1331 C CA . PRO A 1 178 ? 29.611 3.171 -13.231 1.00 45.12 178 PRO A CA 1
ATOM 1332 C C . PRO A 1 178 ? 30.942 3.604 -12.612 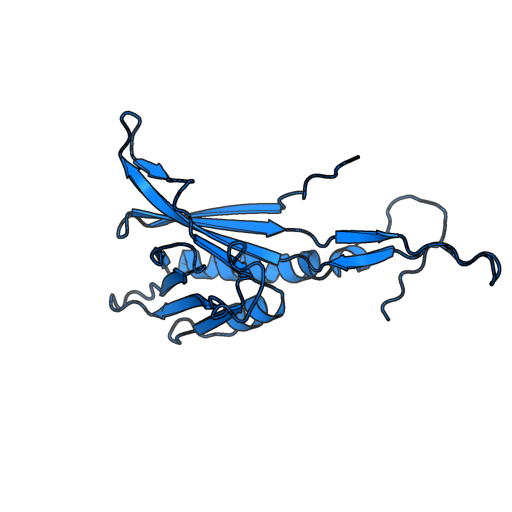1.00 45.12 178 PRO A C 1
ATOM 1334 O O . PRO A 1 178 ? 31.889 3.973 -13.307 1.00 45.12 178 PRO A O 1
ATOM 1337 N N . SER A 1 179 ? 31.031 3.589 -11.286 1.00 44.72 179 SER A N 1
ATOM 1338 C CA . SER A 1 179 ? 32.323 3.568 -10.627 1.00 44.72 179 SER A CA 1
ATOM 1339 C C . SER A 1 179 ? 32.928 2.189 -10.893 1.00 44.72 179 SER A C 1
ATOM 1341 O O . SER A 1 179 ? 32.534 1.185 -10.315 1.00 44.72 179 SER A O 1
ATOM 1343 N N . MET A 1 180 ? 33.912 2.184 -11.796 1.00 42.94 180 MET A N 1
ATOM 1344 C CA . MET A 1 180 ? 34.819 1.084 -12.147 1.00 42.94 180 MET A CA 1
ATOM 1345 C C . MET A 1 180 ? 34.313 0.064 -13.178 1.00 42.94 180 MET A C 1
ATOM 1347 O O . MET A 1 180 ? 33.617 -0.898 -12.879 1.00 42.94 180 MET A O 1
ATOM 1351 N N . GLY A 1 181 ? 34.803 0.239 -14.408 1.00 34.88 181 GLY A N 1
ATOM 1352 C CA . GLY A 1 181 ? 34.768 -0.760 -15.471 1.00 34.88 181 GLY A CA 1
ATOM 1353 C C . GLY A 1 181 ? 35.074 -0.123 -16.821 1.00 34.88 181 GLY A C 1
ATOM 1354 O O . GLY A 1 181 ? 34.181 0.389 -17.479 1.00 34.88 181 GLY A O 1
ATOM 1355 N N . SER A 1 182 ? 36.348 -0.112 -17.215 1.00 36.44 182 SER A N 1
ATOM 1356 C CA . SER A 1 182 ? 36.811 0.304 -18.544 1.00 36.44 182 SER A CA 1
ATOM 1357 C C . SER A 1 182 ? 36.056 -0.451 -19.648 1.00 36.44 182 SER A C 1
ATOM 1359 O O . SER A 1 182 ? 36.364 -1.606 -19.926 1.00 36.44 182 SER A O 1
ATOM 1361 N N . GLY A 1 183 ? 35.081 0.202 -20.279 1.00 35.22 183 GLY A N 1
ATOM 1362 C CA . GLY A 1 183 ? 34.332 -0.334 -21.414 1.00 35.22 183 GLY A CA 1
ATOM 1363 C C . GLY A 1 183 ? 32.996 0.383 -21.560 1.00 35.22 183 GLY A C 1
ATOM 1364 O O . GLY A 1 183 ? 32.051 0.110 -20.831 1.00 35.22 183 GLY A O 1
ATOM 1365 N N . SER A 1 184 ? 32.929 1.340 -22.479 1.00 38.06 184 SER A N 1
ATOM 1366 C CA . SER A 1 184 ? 31.760 2.172 -22.760 1.00 38.06 184 SER A CA 1
ATOM 1367 C C . SER A 1 184 ? 30.548 1.344 -23.211 1.00 38.06 184 SER A C 1
ATOM 1369 O O . SER A 1 184 ? 30.402 1.053 -24.398 1.00 38.06 184 SER A O 1
ATOM 1371 N N . ALA A 1 185 ? 29.653 1.004 -22.284 1.00 37.59 185 ALA A N 1
ATOM 1372 C CA . ALA A 1 185 ? 28.286 0.606 -22.600 1.00 37.59 185 ALA A CA 1
ATOM 1373 C C . ALA A 1 185 ? 27.365 1.810 -22.374 1.00 37.59 185 ALA A C 1
ATOM 1375 O O . ALA A 1 185 ? 27.000 2.137 -21.247 1.00 37.59 185 ALA A O 1
ATOM 1376 N N . GLY A 1 186 ? 27.049 2.517 -23.461 1.00 35.25 186 GLY A N 1
ATOM 1377 C CA . GLY A 1 186 ? 26.034 3.565 -23.456 1.00 35.25 186 GLY A CA 1
ATOM 1378 C C . GLY A 1 186 ? 24.652 2.957 -23.219 1.00 35.25 186 GLY A C 1
ATOM 1379 O O . GLY A 1 186 ? 24.261 2.001 -23.889 1.00 35.25 186 GLY A O 1
ATOM 1380 N N . PHE A 1 187 ? 23.914 3.503 -22.255 1.00 42.25 187 PHE A N 1
ATOM 1381 C CA . PHE A 1 187 ? 22.509 3.174 -22.042 1.00 42.25 187 PHE A CA 1
ATOM 1382 C C . PHE A 1 187 ? 21.650 3.980 -23.023 1.00 42.25 187 PHE A C 1
ATOM 1384 O O . PHE A 1 187 ? 21.727 5.206 -23.054 1.00 42.25 187 PHE A O 1
ATOM 1391 N N . HIS A 1 188 ? 20.819 3.294 -23.808 1.00 31.14 188 HIS A N 1
ATOM 1392 C CA . HIS A 1 188 ? 19.820 3.909 -24.683 1.00 31.14 188 HIS A CA 1
ATOM 1393 C C . HIS A 1 188 ? 18.418 3.535 -24.184 1.00 31.14 188 HIS A C 1
ATOM 1395 O O . HIS A 1 188 ? 18.083 2.351 -24.119 1.00 31.14 188 HIS A O 1
ATOM 1401 N N . ILE A 1 189 ? 17.608 4.538 -23.835 1.00 34.31 189 ILE A N 1
ATOM 1402 C CA . ILE A 1 189 ? 16.158 4.380 -23.653 1.00 34.31 189 ILE A CA 1
ATOM 1403 C C . ILE A 1 189 ? 15.533 4.496 -25.048 1.00 34.31 189 ILE A C 1
ATOM 1405 O O . ILE A 1 189 ? 15.805 5.472 -25.748 1.00 34.31 189 ILE A O 1
ATOM 1409 N N . ALA A 1 190 ? 14.768 3.483 -25.456 1.00 32.00 190 ALA A N 1
ATOM 1410 C CA . ALA A 1 190 ? 13.933 3.517 -26.656 1.00 32.00 190 ALA A CA 1
ATOM 1411 C C . ALA A 1 190 ? 12.515 3.961 -26.290 1.00 32.00 190 ALA A C 1
ATOM 1413 O O . ALA A 1 190 ? 12.066 3.562 -25.189 1.00 32.00 190 ALA A O 1
#

pLDDT: mean 76.25, std 19.6, range [28.47, 96.38]

Secondary structure (DSSP, 8-state):
------EEEEEEEEETTTTEEEEEEEEPPEEEEPPPPTTS---PPPEEEEE--EEEEEEEEEEEETTEEEE-TTS-EEEEE-HHHHHHHHHS-TTS-EEEEEEE--TT--SS----EEEEEEEEE-TTSSS-EEEEEE-SSSS-EEEEE-HHHHHHHHHHHHHHHHHHTSTHHHHS--SS-SS-------